Protein AF-Z4WWT3-F1 (afdb_monomer_lite)

Organism: NCBI:txid887901

Foldseek 3Di:
DFPVVCCVVQNAAPDWDADPQRKIKGWHWDADPVRKIKIWIFIDHPRDTPDIDIDTPVRVVVVVVDPPDPDDDDDDDDPDDDDPDPCPVVVVVVVLVVLLVVLLPDPDLVVSLVSLLVVLVPAADALVSLLSSLVSDDALVSNLSNCLRHLVRHPPLVCQLVSLVSHDDPVSSVSSCVSSVNDD

Structure (mmCIF, N/CA/C/O backbone):
data_AF-Z4WWT3-F1
#
_entry.id   AF-Z4WWT3-F1
#
loop_
_atom_site.group_PDB
_atom_site.id
_atom_site.type_symbol
_atom_site.label_atom_id
_atom_site.label_alt_id
_atom_site.label_comp_id
_atom_site.label_asym_id
_atom_site.label_entity_id
_atom_site.label_seq_id
_atom_site.pdbx_PDB_ins_code
_atom_site.Cartn_x
_atom_site.Cartn_y
_atom_site.Cartn_z
_atom_site.occupancy
_atom_site.B_iso_or_equiv
_atom_site.auth_seq_id
_atom_site.auth_comp_id
_atom_site.auth_asym_id
_atom_site.auth_atom_id
_atom_site.pdbx_PDB_model_num
ATOM 1 N N . MET A 1 1 ? 14.180 -22.066 -20.417 1.00 70.38 1 MET A N 1
ATOM 2 C CA . MET A 1 1 ? 13.145 -21.445 -19.564 1.00 70.38 1 MET A CA 1
ATOM 3 C C . MET A 1 1 ? 12.692 -20.157 -20.237 1.00 70.38 1 MET A C 1
ATOM 5 O O . MET A 1 1 ? 13.553 -19.427 -20.716 1.00 70.38 1 MET A O 1
ATOM 9 N N . SER A 1 2 ? 11.385 -19.930 -20.338 1.00 79.25 2 SER A N 1
ATOM 10 C CA . SER A 1 2 ? 10.764 -18.771 -21.007 1.00 79.25 2 SER A CA 1
ATOM 11 C C . SER A 1 2 ? 10.514 -17.604 -20.054 1.00 79.25 2 SER A C 1
ATOM 13 O O . SER A 1 2 ? 10.422 -17.812 -18.840 1.00 79.25 2 SER A O 1
ATOM 15 N N . LYS A 1 3 ? 10.305 -16.385 -20.574 1.00 74.00 3 LYS A N 1
ATOM 16 C CA . LYS A 1 3 ? 9.950 -15.216 -19.739 1.00 74.00 3 LYS A CA 1
ATOM 17 C C . LYS A 1 3 ? 8.715 -15.474 -18.878 1.00 74.00 3 LYS A C 1
ATOM 19 O O . LYS A 1 3 ? 8.673 -15.086 -17.710 1.00 74.00 3 LYS A O 1
ATOM 24 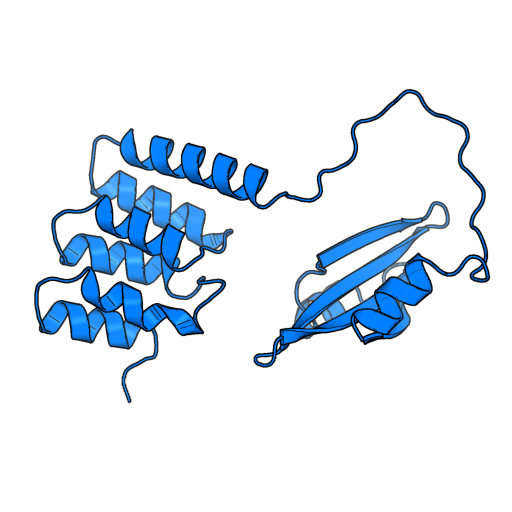N N . ARG A 1 4 ? 7.723 -16.195 -19.416 1.00 75.69 4 ARG A N 1
ATOM 25 C CA . ARG A 1 4 ? 6.500 -16.576 -18.685 1.00 75.69 4 ARG A CA 1
ATOM 26 C C . ARG A 1 4 ? 6.783 -17.523 -17.518 1.00 75.69 4 ARG A C 1
ATOM 28 O O . ARG A 1 4 ? 6.149 -17.416 -16.472 1.00 75.69 4 ARG A O 1
ATOM 35 N N . GLU A 1 5 ? 7.714 -18.454 -17.689 1.00 68.81 5 GLU A N 1
ATOM 36 C CA . GLU A 1 5 ? 8.130 -19.371 -16.622 1.00 68.81 5 GLU A CA 1
ATOM 37 C C . GLU A 1 5 ? 8.947 -18.653 -15.553 1.00 68.81 5 GLU A C 1
ATOM 39 O O . GLU A 1 5 ? 8.659 -18.826 -14.370 1.00 68.81 5 GLU A O 1
ATOM 44 N N . VAL A 1 6 ? 9.881 -17.784 -15.950 1.00 69.19 6 VAL A N 1
ATOM 45 C CA . VAL A 1 6 ? 10.641 -16.961 -14.998 1.00 69.19 6 VAL A CA 1
ATOM 46 C C . VAL A 1 6 ? 9.699 -16.048 -14.213 1.00 69.19 6 VAL A C 1
ATOM 48 O O . VAL A 1 6 ? 9.813 -15.972 -12.996 1.00 69.19 6 VAL A O 1
ATOM 51 N N . THR A 1 7 ? 8.693 -15.454 -14.863 1.00 74.69 7 THR A N 1
ATOM 52 C CA . THR A 1 7 ? 7.675 -14.632 -14.183 1.00 74.69 7 THR A CA 1
ATOM 53 C C . THR A 1 7 ? 6.874 -15.436 -13.154 1.00 74.69 7 THR A C 1
ATOM 55 O O . THR A 1 7 ? 6.519 -14.922 -12.098 1.00 74.69 7 THR A O 1
ATOM 58 N N . ARG A 1 8 ? 6.599 -16.718 -13.425 1.00 65.25 8 ARG A N 1
ATOM 59 C CA . ARG A 1 8 ? 5.889 -17.599 -12.484 1.00 65.25 8 ARG A CA 1
ATOM 60 C C . ARG A 1 8 ? 6.726 -17.928 -11.246 1.00 65.25 8 ARG A C 1
ATOM 62 O O . ARG A 1 8 ? 6.162 -18.092 -10.172 1.00 65.25 8 ARG A O 1
ATOM 69 N N . ILE A 1 9 ? 8.045 -18.043 -11.408 1.00 75.19 9 ILE A N 1
ATOM 70 C CA . ILE A 1 9 ? 8.982 -18.437 -10.344 1.00 75.19 9 ILE A CA 1
ATOM 71 C C . ILE A 1 9 ? 9.439 -17.218 -9.532 1.00 75.19 9 ILE A C 1
ATOM 73 O O . ILE A 1 9 ? 9.415 -17.231 -8.303 1.00 75.19 9 ILE A O 1
ATOM 77 N N . LEU A 1 10 ? 9.865 -16.156 -10.216 1.00 74.25 10 LEU A N 1
ATOM 78 C CA . LEU A 1 10 ? 10.492 -14.983 -9.606 1.00 74.25 10 LEU A CA 1
ATOM 79 C C . LEU A 1 10 ? 9.539 -13.793 -9.451 1.00 74.25 10 LEU A C 1
ATOM 81 O O . LEU A 1 10 ? 9.872 -12.854 -8.725 1.00 74.25 10 LEU A O 1
ATOM 85 N N . GLY A 1 11 ? 8.351 -13.851 -10.053 1.00 73.81 11 GLY A N 1
ATOM 86 C CA . GLY A 1 11 ? 7.413 -12.735 -10.103 1.00 73.81 11 GLY A CA 1
ATOM 87 C C . GLY A 1 11 ? 7.768 -11.748 -11.212 1.00 73.81 11 GLY A C 1
ATOM 88 O O . GLY A 1 11 ? 8.473 -12.074 -12.163 1.00 73.81 11 GLY A O 1
ATOM 89 N N . ASN A 1 12 ? 7.276 -10.518 -11.101 1.00 81.00 12 ASN A N 1
ATOM 90 C CA . ASN A 1 12 ? 7.682 -9.462 -12.022 1.00 81.00 12 ASN A CA 1
ATOM 91 C C . ASN A 1 12 ? 9.086 -8.957 -11.653 1.00 81.00 12 ASN A C 1
ATOM 93 O O . ASN A 1 12 ? 9.361 -8.774 -10.466 1.00 81.00 12 ASN A O 1
ATOM 97 N N . PRO A 1 13 ? 9.962 -8.707 -12.639 1.00 78.69 13 PRO A N 1
ATOM 98 C CA . PRO A 1 13 ? 11.260 -8.110 -12.375 1.00 78.69 13 PRO A CA 1
ATOM 99 C C . PRO A 1 13 ? 11.105 -6.669 -11.897 1.00 78.69 13 PRO A C 1
ATOM 101 O O . PRO A 1 13 ? 10.177 -5.960 -12.291 1.00 78.69 13 PRO A O 1
ATOM 104 N N . SER A 1 14 ? 12.050 -6.249 -11.066 1.00 73.62 14 SER A N 1
ATOM 105 C CA . SER A 1 14 ? 12.220 -4.877 -10.602 1.00 73.62 14 SER A CA 1
ATOM 106 C C . SER A 1 14 ? 12.652 -3.951 -11.740 1.00 73.62 14 SER A C 1
ATOM 108 O O . SER A 1 14 ? 12.174 -2.823 -11.808 1.00 73.62 14 SER A O 1
ATOM 110 N N . TYR A 1 15 ? 13.502 -4.436 -12.654 1.00 69.25 15 TYR A N 1
ATOM 111 C CA . TYR A 1 15 ? 13.925 -3.691 -13.843 1.00 69.25 15 TYR A CA 1
ATOM 112 C C . TYR A 1 15 ? 13.965 -4.584 -15.076 1.00 69.25 15 TYR A C 1
ATOM 114 O O . TYR A 1 15 ? 14.241 -5.778 -14.986 1.00 69.25 15 TYR A O 1
ATOM 122 N N . ARG A 1 16 ? 13.707 -3.991 -16.242 1.00 74.50 16 ARG A N 1
ATOM 123 C CA . ARG A 1 16 ? 13.871 -4.641 -17.544 1.00 74.50 16 ARG A CA 1
ATOM 124 C C . ARG A 1 16 ? 14.677 -3.732 -18.455 1.00 74.50 16 ARG A C 1
ATOM 126 O O . ARG A 1 16 ? 14.438 -2.527 -18.483 1.00 74.50 16 ARG A O 1
ATOM 133 N N . ARG A 1 17 ? 15.594 -4.307 -19.220 1.00 65.31 17 ARG A N 1
ATOM 134 C CA . ARG A 1 17 ? 16.374 -3.610 -20.241 1.00 65.31 17 ARG A CA 1
ATOM 135 C C . ARG A 1 17 ? 16.342 -4.433 -21.515 1.00 65.31 17 ARG A C 1
ATOM 137 O O . ARG A 1 17 ? 16.674 -5.605 -21.465 1.00 65.31 17 ARG A O 1
ATOM 144 N N . LEU A 1 18 ? 15.972 -3.811 -22.627 1.00 71.00 18 LEU A N 1
ATOM 145 C CA . LEU A 1 18 ? 16.077 -4.396 -23.959 1.00 71.00 18 LEU A CA 1
ATOM 146 C C . LEU A 1 18 ? 17.317 -3.809 -24.637 1.00 71.00 18 LEU A C 1
ATOM 148 O O . LEU A 1 18 ? 17.451 -2.587 -24.728 1.00 71.00 18 LEU A O 1
ATOM 152 N N . ALA A 1 19 ? 18.228 -4.669 -25.068 1.00 64.12 19 ALA A N 1
ATOM 153 C CA . ALA A 1 19 ? 19.393 -4.289 -25.846 1.00 64.12 19 ALA A CA 1
ATOM 154 C C . ALA A 1 19 ? 19.070 -4.290 -27.348 1.00 64.12 19 ALA A C 1
ATOM 156 O O . ALA A 1 19 ? 18.117 -4.919 -27.809 1.00 64.12 19 ALA A O 1
ATOM 157 N N . ALA A 1 20 ? 19.879 -3.563 -28.122 1.00 55.81 20 ALA A N 1
ATOM 158 C CA . ALA A 1 20 ? 19.685 -3.402 -29.563 1.00 55.81 20 ALA A CA 1
ATOM 159 C C . ALA A 1 20 ? 19.857 -4.714 -30.353 1.00 55.81 20 ALA A C 1
ATOM 161 O O . ALA A 1 20 ? 19.348 -4.827 -31.464 1.00 55.81 20 ALA A O 1
ATOM 162 N N . ASP A 1 21 ? 20.548 -5.700 -29.779 1.00 65.38 21 ASP A N 1
ATOM 163 C CA . ASP A 1 21 ? 20.718 -7.039 -30.346 1.00 65.38 21 ASP A CA 1
ATOM 164 C C . ASP A 1 21 ? 19.504 -7.957 -30.112 1.00 65.38 21 ASP A C 1
ATOM 166 O O . ASP A 1 21 ? 19.490 -9.084 -30.599 1.00 65.38 21 ASP A O 1
ATOM 170 N N . GLY A 1 22 ? 18.477 -7.485 -29.396 1.00 64.31 22 GLY A N 1
ATOM 171 C CA . GLY A 1 22 ? 17.280 -8.255 -29.056 1.00 64.31 22 GLY A CA 1
ATOM 172 C C . GLY A 1 22 ? 17.388 -9.052 -27.753 1.00 64.31 22 GLY A C 1
ATOM 173 O O . GLY A 1 22 ? 16.437 -9.754 -27.396 1.00 64.31 22 GLY A O 1
ATOM 174 N N . SER A 1 23 ? 18.504 -8.946 -27.023 1.00 70.12 23 SER A N 1
ATOM 175 C CA . SER A 1 23 ? 18.613 -9.507 -25.676 1.00 70.12 23 SER A CA 1
ATOM 176 C C . SER A 1 23 ? 17.874 -8.650 -24.642 1.00 70.12 23 SER A C 1
ATOM 178 O O . SER A 1 23 ? 17.766 -7.430 -24.770 1.00 70.12 23 SER A O 1
ATOM 180 N N . GLU A 1 24 ? 17.331 -9.285 -23.604 1.00 75.19 24 GLU A N 1
ATOM 181 C CA . GLU A 1 24 ? 16.641 -8.604 -22.510 1.00 75.19 24 GLU A CA 1
ATOM 182 C C . GLU A 1 24 ? 17.211 -8.984 -21.151 1.00 75.19 24 GLU A C 1
ATOM 184 O O . GLU A 1 24 ? 17.142 -10.143 -20.767 1.00 75.19 24 GLU A O 1
ATOM 189 N N . ASP A 1 25 ? 17.653 -8.011 -20.366 1.00 80.31 25 ASP A N 1
ATOM 190 C CA . ASP A 1 25 ? 18.035 -8.221 -18.972 1.00 80.31 25 ASP A CA 1
ATOM 191 C C . ASP A 1 25 ? 16.870 -7.889 -18.044 1.00 80.31 25 ASP A C 1
ATOM 193 O O . ASP A 1 25 ? 16.286 -6.805 -18.111 1.00 80.31 25 ASP A O 1
ATOM 197 N N . TRP A 1 26 ? 16.524 -8.820 -17.163 1.00 82.44 26 TRP A N 1
ATOM 198 C CA . TRP A 1 26 ? 15.503 -8.666 -16.134 1.00 82.44 26 TRP A CA 1
ATOM 199 C C . TRP A 1 26 ? 16.157 -8.756 -14.755 1.00 82.44 26 TRP A C 1
ATOM 201 O O . TRP A 1 26 ? 16.685 -9.800 -14.381 1.00 82.44 26 TRP A O 1
ATOM 211 N N . GLU A 1 27 ? 16.107 -7.675 -13.986 1.00 82.25 27 GLU A N 1
ATOM 212 C CA . GLU A 1 27 ? 16.672 -7.592 -12.636 1.00 82.25 27 GLU A CA 1
ATOM 213 C C . GLU A 1 27 ? 15.579 -7.787 -11.585 1.00 82.25 27 GLU A C 1
ATOM 215 O O . GLU A 1 27 ? 14.500 -7.206 -11.681 1.00 82.25 27 GLU A O 1
ATOM 220 N N . TYR A 1 28 ? 15.873 -8.554 -10.544 1.00 81.25 28 TYR A N 1
ATOM 221 C CA . TYR A 1 28 ? 15.012 -8.814 -9.402 1.00 81.25 28 TYR A CA 1
ATOM 222 C C . TYR A 1 28 ? 15.749 -8.429 -8.135 1.00 81.25 28 TYR A C 1
ATOM 224 O O . TYR A 1 28 ? 16.752 -9.050 -7.789 1.00 81.25 28 TYR A O 1
ATOM 232 N N . ARG A 1 29 ? 15.227 -7.445 -7.409 1.00 80.62 29 ARG A N 1
ATOM 233 C CA . ARG A 1 29 ? 15.773 -7.039 -6.118 1.00 80.62 29 ARG A CA 1
ATOM 234 C C . ARG A 1 29 ? 14.891 -7.580 -4.998 1.00 80.62 29 ARG A C 1
ATOM 236 O O . ARG A 1 29 ? 13.690 -7.314 -4.966 1.00 80.62 29 ARG A O 1
ATOM 243 N N . ARG A 1 30 ? 15.478 -8.346 -4.079 1.00 70.56 30 ARG A N 1
ATOM 244 C CA . ARG A 1 30 ? 14.782 -8.908 -2.915 1.00 70.56 30 ARG A CA 1
ATOM 245 C C . ARG A 1 30 ? 15.545 -8.588 -1.645 1.00 70.56 30 ARG A C 1
ATOM 247 O O . ARG A 1 30 ? 16.693 -8.994 -1.499 1.00 70.56 30 ARG A O 1
ATOM 254 N N . THR A 1 31 ? 14.885 -7.898 -0.727 1.00 69.31 31 THR A N 1
ATOM 255 C CA . THR A 1 31 ? 15.421 -7.583 0.597 1.00 69.31 31 THR A CA 1
ATOM 256 C C . THR A 1 31 ? 14.847 -8.560 1.612 1.00 69.31 31 THR A C 1
ATOM 258 O O . THR A 1 31 ? 13.631 -8.757 1.658 1.00 69.31 31 THR A O 1
ATOM 261 N N . ASN A 1 32 ? 15.712 -9.217 2.384 1.00 54.66 32 ASN A N 1
ATOM 262 C CA . ASN A 1 32 ? 15.290 -10.126 3.443 1.00 54.66 32 ASN A CA 1
ATOM 263 C C . ASN A 1 32 ? 14.895 -9.350 4.714 1.00 54.66 32 ASN A C 1
ATOM 265 O O . ASN A 1 32 ? 15.052 -8.134 4.813 1.00 54.66 32 ASN A O 1
ATOM 269 N N . ILE A 1 33 ? 14.377 -10.072 5.707 1.00 37.50 33 ILE A N 1
ATOM 270 C CA . ILE A 1 33 ? 13.902 -9.505 6.979 1.00 37.50 33 ILE A CA 1
ATOM 271 C C . ILE A 1 33 ? 15.003 -8.838 7.821 1.00 37.50 33 ILE A C 1
ATOM 273 O O . ILE A 1 33 ? 14.685 -8.083 8.734 1.00 37.50 33 ILE A O 1
ATOM 277 N N . VAL A 1 34 ? 16.275 -9.113 7.522 1.00 47.75 34 VAL A N 1
ATOM 278 C CA . VAL A 1 34 ? 17.450 -8.554 8.212 1.00 47.75 34 VAL A CA 1
ATOM 279 C C . VAL A 1 34 ? 17.983 -7.314 7.470 1.00 47.75 34 VAL A C 1
ATOM 281 O O . VAL A 1 34 ? 18.943 -6.690 7.904 1.00 47.75 34 VAL A O 1
ATOM 284 N N . GLY A 1 35 ? 17.339 -6.915 6.365 1.00 52.81 35 GLY A N 1
ATOM 285 C CA . GLY A 1 35 ? 17.715 -5.753 5.556 1.00 52.81 35 GLY A CA 1
ATOM 286 C C . GLY A 1 35 ? 18.747 -6.048 4.465 1.00 52.81 35 GLY A C 1
ATOM 287 O O . GLY A 1 35 ? 19.088 -5.154 3.690 1.00 52.81 35 GLY A O 1
ATOM 288 N N . GLU A 1 36 ? 19.212 -7.291 4.334 1.00 59.94 36 GLU A N 1
ATOM 289 C CA . GLU A 1 36 ? 20.148 -7.658 3.275 1.00 59.94 36 GLU A CA 1
ATOM 290 C C . GLU A 1 36 ? 19.407 -7.759 1.950 1.00 59.94 36 GLU A C 1
ATOM 292 O O . GLU A 1 36 ? 18.406 -8.470 1.809 1.00 59.94 36 GLU A O 1
ATOM 297 N N . THR A 1 37 ? 19.910 -7.038 0.956 1.00 69.81 37 THR A N 1
ATOM 298 C CA . THR A 1 37 ? 19.330 -7.057 -0.378 1.00 69.81 37 THR A CA 1
ATOM 299 C C . THR A 1 37 ? 20.136 -7.956 -1.302 1.00 69.81 37 THR A C 1
ATOM 301 O O . THR A 1 37 ? 21.352 -7.838 -1.396 1.00 69.81 37 THR A O 1
ATOM 304 N N . SER A 1 38 ? 19.433 -8.843 -1.997 1.00 71.50 38 SER A N 1
ATOM 305 C CA . SER A 1 38 ? 19.946 -9.687 -3.071 1.00 71.50 38 SER A CA 1
ATOM 306 C C . SER A 1 38 ? 19.418 -9.189 -4.414 1.00 71.50 38 SER A C 1
ATOM 308 O O . SER A 1 38 ? 18.276 -8.725 -4.511 1.00 71.50 38 SER A O 1
ATOM 310 N N . VAL A 1 39 ? 20.256 -9.262 -5.444 1.00 80.38 39 VAL A N 1
ATOM 311 C CA . VAL A 1 39 ? 19.927 -8.862 -6.813 1.00 80.38 39 VAL A CA 1
ATOM 312 C C . VAL A 1 39 ? 20.155 -10.049 -7.734 1.00 80.38 39 VAL A C 1
ATOM 314 O O . VAL A 1 39 ? 21.268 -10.553 -7.825 1.00 80.38 39 VAL A O 1
ATOM 317 N N . VAL A 1 40 ? 19.110 -10.492 -8.425 1.00 79.75 40 VAL A N 1
ATOM 318 C CA . VAL A 1 40 ? 19.194 -11.541 -9.447 1.00 79.75 40 VAL A CA 1
ATOM 319 C C . VAL A 1 40 ? 18.978 -10.906 -10.810 1.00 79.75 40 VAL A C 1
ATOM 321 O O . VAL A 1 40 ? 17.974 -10.231 -11.008 1.00 79.75 40 VAL A O 1
ATOM 324 N N . VAL A 1 41 ? 19.883 -11.126 -11.758 1.00 81.06 41 VAL A N 1
ATOM 325 C CA . VAL A 1 41 ? 19.751 -10.651 -13.141 1.00 81.06 41 VAL A CA 1
ATOM 326 C C . VAL A 1 41 ? 19.576 -11.852 -14.055 1.00 81.06 41 VAL A C 1
ATOM 328 O O . VAL A 1 41 ? 20.378 -12.779 -14.023 1.00 81.06 41 VAL A O 1
ATOM 331 N N . VAL A 1 42 ? 18.526 -11.840 -14.869 1.00 76.19 42 VAL A N 1
ATOM 332 C CA . VAL A 1 42 ? 18.214 -12.882 -15.848 1.00 76.19 42 VAL A CA 1
ATOM 333 C C . VAL A 1 42 ? 18.263 -12.266 -17.240 1.00 76.19 42 VAL A C 1
ATOM 335 O O . VAL A 1 42 ? 17.441 -11.410 -17.551 1.00 76.19 42 VAL A O 1
ATOM 338 N N . THR A 1 43 ? 19.194 -12.704 -18.081 1.00 77.19 43 THR A N 1
ATOM 339 C CA . THR A 1 43 ? 19.272 -12.298 -19.490 1.00 77.19 43 THR A CA 1
ATOM 340 C C . THR A 1 43 ? 18.481 -13.271 -20.352 1.00 77.19 43 THR A C 1
ATOM 342 O O . THR A 1 43 ? 18.637 -14.491 -20.236 1.00 77.19 43 THR A O 1
ATOM 345 N N . PHE A 1 44 ? 17.679 -12.737 -21.262 1.00 77.94 44 PHE A N 1
ATOM 346 C CA . PHE A 1 44 ? 16.933 -13.459 -22.275 1.00 77.94 44 PHE A CA 1
ATOM 347 C C . PHE A 1 44 ? 17.452 -13.130 -23.669 1.00 77.94 44 PHE A C 1
ATOM 349 O O . PHE A 1 44 ? 17.861 -12.008 -23.929 1.00 77.94 44 PHE A O 1
ATOM 356 N N . TYR A 1 45 ? 17.346 -14.083 -24.583 1.00 71.06 45 TYR A N 1
ATOM 357 C CA . TYR A 1 45 ? 17.483 -13.879 -26.022 1.00 71.06 45 TYR A CA 1
ATOM 358 C C . TYR A 1 45 ? 16.442 -14.766 -26.706 1.00 71.06 45 TYR A C 1
ATOM 360 O O . TYR A 1 45 ? 16.268 -15.914 -26.294 1.00 71.06 45 TYR A O 1
ATOM 368 N N . GLU A 1 46 ? 15.681 -14.225 -27.662 1.00 73.25 46 GLU A N 1
ATOM 369 C CA . GLU A 1 46 ? 14.593 -14.955 -28.345 1.00 73.25 46 GLU A CA 1
ATOM 370 C C . GLU A 1 46 ? 13.632 -15.691 -27.378 1.00 73.25 46 GLU A C 1
ATOM 372 O O . GLU A 1 46 ? 13.308 -16.866 -27.539 1.00 73.25 46 GLU A O 1
ATOM 377 N N . ASP A 1 47 ? 13.199 -14.999 -26.316 1.00 74.06 47 ASP A N 1
ATOM 378 C CA . ASP A 1 47 ? 12.315 -15.521 -25.252 1.00 74.06 47 ASP A CA 1
ATOM 379 C C . ASP A 1 47 ? 12.876 -16.705 -24.434 1.00 74.06 47 ASP A C 1
ATOM 381 O O . ASP A 1 47 ? 12.144 -17.402 -23.729 1.00 74.06 47 ASP A O 1
ATOM 385 N N . ARG A 1 48 ? 14.193 -16.927 -24.453 1.00 67.62 48 ARG A N 1
ATOM 386 C CA . ARG A 1 48 ? 14.857 -17.960 -23.645 1.00 67.62 48 ARG A CA 1
ATOM 387 C C . ARG A 1 48 ? 15.877 -17.350 -22.707 1.00 67.62 48 ARG A C 1
ATOM 389 O O . ARG A 1 48 ? 16.629 -16.475 -23.109 1.00 67.62 48 ARG A O 1
ATOM 396 N N . VAL A 1 49 ? 15.929 -17.837 -21.469 1.00 76.62 49 VAL A N 1
ATOM 397 C CA . VAL A 1 49 ? 17.007 -17.492 -20.531 1.00 76.62 49 VAL A CA 1
ATOM 398 C C . VAL A 1 49 ? 18.342 -17.968 -21.099 1.00 76.62 49 VAL A C 1
ATOM 400 O O . VAL A 1 49 ? 18.506 -19.163 -21.349 1.00 76.62 49 VAL A O 1
ATOM 403 N N . VAL A 1 50 ? 19.276 -17.037 -21.263 1.00 70.12 50 VAL A N 1
ATOM 404 C CA . VAL A 1 50 ? 20.652 -17.293 -21.715 1.00 70.12 50 VAL A CA 1
ATOM 405 C C . VAL A 1 50 ? 21.687 -17.036 -20.621 1.00 70.12 50 VAL A C 1
ATOM 407 O O . VAL A 1 50 ? 22.786 -17.577 -20.697 1.00 70.12 50 VAL A O 1
ATOM 410 N N . ARG A 1 51 ? 21.343 -16.267 -19.578 1.00 66.81 51 ARG A N 1
ATOM 411 C CA . ARG A 1 51 ? 22.220 -16.017 -18.424 1.00 66.81 51 ARG A CA 1
ATOM 412 C C . ARG A 1 51 ? 21.412 -15.744 -17.161 1.00 66.81 51 ARG A C 1
ATOM 414 O O . ARG A 1 51 ? 20.373 -15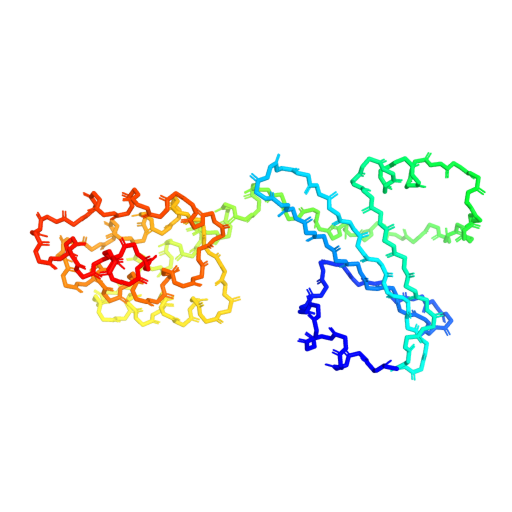.094 -17.232 1.00 66.81 51 ARG A O 1
ATOM 421 N N . THR A 1 52 ? 21.926 -16.198 -16.021 1.00 73.75 52 THR A N 1
ATOM 422 C CA . THR A 1 52 ? 21.393 -15.874 -14.696 1.00 73.75 52 THR A CA 1
ATOM 423 C C . THR A 1 52 ? 22.548 -15.583 -13.753 1.00 73.75 52 THR A C 1
ATOM 425 O O . THR A 1 52 ? 23.388 -16.453 -13.537 1.00 73.75 52 THR A O 1
ATOM 428 N N . ASP A 1 53 ? 22.553 -14.398 -13.159 1.00 71.81 53 ASP A N 1
ATOM 429 C CA . ASP A 1 53 ? 23.523 -13.993 -12.149 1.00 71.81 53 ASP A CA 1
ATOM 430 C C . ASP A 1 53 ? 22.812 -13.624 -10.842 1.00 71.81 53 ASP A C 1
ATOM 432 O O . ASP A 1 53 ? 21.691 -13.116 -10.862 1.00 71.81 53 ASP A O 1
ATOM 436 N N . SER A 1 54 ? 23.467 -13.849 -9.702 1.00 71.88 54 SER A N 1
ATOM 437 C CA . SER A 1 54 ? 22.964 -13.470 -8.378 1.00 71.88 54 SER A CA 1
ATOM 438 C C . SER A 1 54 ? 24.050 -12.746 -7.593 1.00 71.88 54 SER A C 1
ATOM 440 O O . SER A 1 54 ? 25.189 -13.204 -7.535 1.00 71.88 54 SER A O 1
ATOM 442 N N . TYR A 1 55 ? 23.676 -11.638 -6.964 1.00 73.56 55 TYR A N 1
ATOM 443 C CA . TYR A 1 55 ? 24.572 -10.713 -6.281 1.00 73.56 55 TYR A CA 1
ATOM 444 C C . TYR A 1 55 ? 24.025 -10.335 -4.906 1.00 73.56 55 TYR A C 1
ATOM 446 O O . TYR A 1 55 ? 22.808 -10.273 -4.706 1.00 73.56 55 TYR A O 1
ATOM 454 N N . SER A 1 56 ? 24.921 -10.011 -3.975 1.00 71.50 56 SER A N 1
ATOM 455 C CA . SER A 1 56 ? 24.573 -9.171 -2.828 1.00 71.50 56 SER A CA 1
ATOM 456 C C . SER A 1 56 ? 24.378 -7.712 -3.287 1.00 71.50 56 SER A C 1
ATOM 458 O O . SER A 1 56 ? 24.833 -7.332 -4.370 1.00 71.50 56 SER A O 1
ATOM 460 N N . SER A 1 57 ? 23.705 -6.873 -2.492 1.00 65.56 57 SER A N 1
ATOM 461 C CA . SER A 1 57 ? 23.523 -5.444 -2.817 1.00 65.56 57 SER A CA 1
ATOM 462 C C . SER A 1 57 ? 24.857 -4.734 -2.994 1.00 65.56 57 SER A C 1
ATOM 464 O O . SER A 1 57 ? 25.006 -3.933 -3.910 1.00 65.56 57 SER A O 1
ATOM 466 N N . GLU A 1 58 ? 25.822 -5.049 -2.131 1.00 65.38 58 GLU A N 1
ATOM 467 C CA . GLU A 1 58 ? 27.131 -4.410 -2.133 1.00 65.38 58 GLU A CA 1
ATOM 468 C C . GLU A 1 58 ? 27.943 -4.824 -3.367 1.00 65.38 58 GLU A C 1
ATOM 470 O O . GLU A 1 58 ? 28.515 -3.970 -4.042 1.00 65.38 58 GLU A O 1
ATOM 475 N N . ASP A 1 59 ? 27.913 -6.107 -3.744 1.00 63.97 59 ASP A N 1
ATOM 476 C CA . ASP A 1 59 ? 28.563 -6.577 -4.975 1.00 63.97 59 ASP A CA 1
ATOM 477 C C . ASP A 1 59 ? 27.908 -5.991 -6.227 1.00 63.97 59 ASP A C 1
ATOM 479 O O . ASP A 1 59 ? 28.593 -5.661 -7.197 1.00 63.97 59 ASP A O 1
ATOM 483 N N . TRP A 1 60 ? 26.582 -5.832 -6.210 1.00 66.19 60 TRP A N 1
ATOM 484 C CA . TRP A 1 60 ? 25.844 -5.209 -7.304 1.00 66.19 60 TRP A CA 1
ATOM 485 C C . TRP A 1 60 ? 26.216 -3.734 -7.479 1.00 66.19 60 TRP A C 1
ATOM 487 O O . TRP A 1 60 ? 26.464 -3.277 -8.597 1.00 66.19 60 TRP A O 1
ATOM 497 N N . GLU A 1 61 ? 26.301 -2.990 -6.378 1.00 66.38 61 GLU A N 1
ATOM 498 C CA . GLU A 1 61 ? 26.683 -1.576 -6.376 1.00 66.38 61 GLU A CA 1
ATOM 499 C C . GLU A 1 61 ? 28.143 -1.378 -6.789 1.00 66.38 61 GLU A C 1
ATOM 501 O O . GLU A 1 61 ? 28.433 -0.502 -7.612 1.00 66.38 61 GLU A O 1
ATOM 506 N N . ARG A 1 62 ? 29.050 -2.237 -6.306 1.00 64.62 62 ARG A N 1
ATOM 507 C CA . ARG A 1 62 ? 30.459 -2.247 -6.725 1.00 64.62 62 ARG A CA 1
ATOM 508 C C . ARG A 1 62 ? 30.596 -2.545 -8.212 1.00 64.62 62 ARG A C 1
ATOM 510 O O . ARG A 1 62 ? 31.270 -1.792 -8.899 1.00 64.62 62 ARG A O 1
ATOM 517 N N . ARG A 1 63 ? 29.903 -3.559 -8.743 1.00 60.44 63 ARG A N 1
ATOM 518 C CA . ARG A 1 63 ? 29.938 -3.894 -10.182 1.00 60.44 63 ARG A CA 1
ATOM 519 C C . ARG A 1 63 ? 29.378 -2.794 -11.070 1.00 60.44 63 ARG A C 1
ATOM 521 O O . ARG A 1 63 ? 29.920 -2.543 -12.138 1.00 60.44 63 ARG A O 1
ATOM 528 N N . ARG A 1 64 ? 28.313 -2.117 -10.636 1.00 57.47 64 ARG A N 1
ATOM 529 C CA . ARG A 1 64 ? 27.765 -0.961 -11.364 1.00 57.47 64 ARG A CA 1
ATOM 530 C C . ARG A 1 64 ? 28.723 0.236 -11.361 1.00 57.47 64 ARG A C 1
ATOM 532 O O . ARG A 1 64 ? 28.603 1.103 -12.223 1.00 57.47 64 ARG A O 1
ATOM 539 N N . SER A 1 65 ? 29.641 0.268 -10.399 1.00 53.47 65 SER A N 1
ATOM 540 C CA . SER A 1 65 ? 30.654 1.310 -10.226 1.00 53.47 65 SER A CA 1
ATOM 541 C C . SER A 1 65 ? 32.035 0.909 -10.768 1.00 53.47 65 SER A C 1
ATOM 543 O O . SER A 1 65 ? 32.924 1.755 -10.809 1.00 53.47 65 SER A O 1
ATOM 545 N N . ASP A 1 66 ? 32.226 -0.349 -11.186 1.00 47.00 66 ASP A N 1
ATOM 546 C CA . ASP A 1 66 ? 33.500 -0.892 -11.665 1.00 47.00 66 ASP A CA 1
ATOM 547 C C . ASP A 1 66 ? 33.707 -0.564 -13.160 1.00 47.00 66 ASP A C 1
ATOM 549 O O . ASP A 1 66 ? 32.925 -1.015 -14.005 1.00 47.00 66 ASP A O 1
ATOM 553 N N . PRO A 1 67 ? 34.759 0.194 -13.525 1.00 49.22 67 PRO A N 1
ATOM 554 C CA . PRO A 1 67 ? 35.064 0.536 -14.914 1.00 49.22 67 PRO A CA 1
ATOM 555 C C . PRO A 1 67 ? 35.520 -0.647 -15.787 1.00 49.22 67 PRO A C 1
ATOM 557 O O . PRO A 1 67 ? 35.596 -0.480 -17.004 1.00 49.22 67 PRO A O 1
ATOM 560 N N . SER A 1 68 ? 35.874 -1.798 -15.197 1.00 39.69 68 SER A N 1
ATOM 561 C CA . SER A 1 68 ? 36.498 -2.943 -15.886 1.00 39.69 68 SER A CA 1
ATOM 562 C C . SER A 1 68 ? 35.514 -3.932 -16.524 1.00 39.69 68 SER A C 1
ATOM 564 O O . SER A 1 68 ? 35.930 -4.833 -17.255 1.00 39.69 68 SER A O 1
ATOM 566 N N . TYR A 1 69 ? 34.207 -3.755 -16.314 1.00 37.66 69 TYR A N 1
ATOM 567 C CA . TYR A 1 69 ? 33.190 -4.474 -17.083 1.00 37.66 69 TYR A CA 1
ATOM 568 C C . TYR A 1 69 ? 33.125 -3.914 -18.514 1.00 37.66 69 TYR A C 1
ATOM 570 O O . TYR A 1 69 ? 33.197 -2.694 -18.669 1.00 37.66 69 TYR A O 1
ATOM 578 N N . PRO A 1 70 ? 32.982 -4.753 -19.565 1.00 35.59 70 PRO A N 1
ATOM 579 C CA . PRO A 1 70 ? 32.979 -4.287 -20.948 1.00 35.59 70 PRO A CA 1
ATOM 580 C C . PRO A 1 70 ? 31.987 -3.136 -21.137 1.00 35.59 70 PRO A C 1
ATOM 582 O O . PRO A 1 70 ? 30.770 -3.303 -21.031 1.00 35.59 70 PRO A O 1
ATOM 585 N N . GLN A 1 71 ? 32.550 -1.951 -21.377 1.00 35.34 71 GLN A N 1
ATOM 586 C CA . GLN A 1 71 ? 31.823 -0.727 -21.671 1.00 35.34 71 GLN A CA 1
ATOM 587 C C . GLN A 1 71 ? 31.121 -0.923 -23.011 1.00 35.34 71 GLN A C 1
ATOM 589 O O . GLN A 1 71 ? 31.758 -0.971 -24.065 1.00 35.34 71 GLN A O 1
ATOM 594 N N . TYR A 1 72 ? 29.798 -1.064 -22.968 1.00 30.92 72 TYR A N 1
ATOM 595 C CA . TYR A 1 72 ? 28.981 -0.996 -24.170 1.00 30.92 72 TYR A CA 1
ATOM 596 C C . TYR A 1 72 ? 29.135 0.392 -24.812 1.00 30.92 72 TYR A C 1
ATOM 598 O O . TYR A 1 72 ? 29.273 1.381 -24.085 1.00 30.92 72 TYR A O 1
ATOM 606 N N . PRO A 1 73 ? 29.120 0.485 -26.155 1.00 31.70 73 PRO A N 1
ATOM 607 C CA . PRO A 1 73 ? 29.376 1.728 -26.863 1.00 31.70 73 PRO A CA 1
ATOM 608 C C . PRO A 1 73 ? 28.512 2.875 -26.331 1.00 31.70 73 PRO A C 1
ATOM 610 O O . PRO A 1 73 ? 27.287 2.777 -26.254 1.00 31.70 73 PRO A O 1
ATOM 613 N N . SER A 1 74 ? 29.184 3.974 -25.988 1.00 31.97 74 SER A N 1
ATOM 614 C CA . SER A 1 74 ? 28.580 5.278 -25.727 1.00 31.97 74 SER A CA 1
ATOM 615 C C . SER A 1 74 ? 27.650 5.648 -26.882 1.00 31.97 74 SER A C 1
ATOM 617 O O . SER A 1 74 ? 28.107 5.855 -28.006 1.00 31.97 74 SER A O 1
ATOM 619 N N . TYR A 1 75 ? 26.353 5.769 -26.597 1.00 28.08 75 TYR A N 1
ATOM 620 C CA . TYR A 1 75 ? 25.383 6.301 -27.549 1.00 28.08 75 TYR A CA 1
ATOM 621 C C . TYR A 1 75 ? 25.793 7.710 -28.027 1.00 28.08 75 TYR A C 1
ATOM 623 O O . TYR A 1 75 ? 26.373 8.482 -27.255 1.00 28.08 75 TYR A O 1
ATOM 631 N N . PRO A 1 76 ? 25.448 8.091 -29.271 1.00 30.28 76 PRO A N 1
ATOM 632 C CA . PRO A 1 76 ? 25.429 9.491 -29.679 1.00 30.28 76 PRO A CA 1
ATOM 633 C C . PRO A 1 76 ? 24.563 10.293 -28.698 1.00 30.28 76 PRO A C 1
ATOM 635 O O . PRO A 1 76 ? 23.513 9.812 -28.270 1.00 30.28 76 PRO A O 1
ATOM 638 N N . ARG A 1 77 ? 24.982 11.516 -28.341 1.00 32.09 77 ARG A N 1
ATOM 639 C CA . ARG A 1 77 ? 24.159 12.458 -27.562 1.00 32.09 77 ARG A CA 1
ATOM 640 C C . ARG A 1 77 ? 22.864 12.749 -28.325 1.00 32.09 77 ARG A C 1
ATOM 642 O O . ARG A 1 77 ? 22.828 13.625 -29.185 1.00 32.09 77 ARG A O 1
ATOM 649 N N . TYR A 1 78 ? 21.809 12.015 -27.997 1.00 26.42 78 TYR A N 1
ATOM 650 C CA . TYR A 1 78 ? 20.449 12.369 -28.368 1.00 26.42 78 TYR A CA 1
ATOM 651 C C . TYR A 1 78 ? 19.985 13.569 -27.528 1.00 26.42 78 TYR A C 1
ATOM 653 O O . TYR A 1 78 ? 20.436 13.730 -26.388 1.00 26.42 78 TYR A O 1
ATOM 661 N N . PRO A 1 79 ? 19.103 14.427 -28.072 1.00 30.75 79 PRO A N 1
ATOM 662 C CA . PRO A 1 79 ? 18.502 15.520 -27.323 1.00 30.75 79 PRO A CA 1
ATOM 663 C C . PRO A 1 79 ? 17.865 14.977 -26.046 1.00 30.75 79 PRO A C 1
ATOM 665 O O . PRO A 1 79 ? 17.200 13.948 -26.078 1.00 30.75 79 PRO A O 1
ATOM 668 N N . ASN A 1 80 ? 18.123 15.675 -24.946 1.00 33.34 80 ASN A N 1
ATOM 669 C CA . ASN A 1 80 ? 17.693 15.412 -23.578 1.00 33.34 80 ASN A CA 1
ATOM 670 C C . ASN A 1 80 ? 16.271 14.801 -23.496 1.00 33.34 80 ASN A C 1
ATOM 672 O O . ASN A 1 80 ? 15.283 15.533 -23.496 1.00 33.34 80 ASN A O 1
ATOM 676 N N . TYR A 1 81 ? 16.169 13.469 -23.447 1.00 28.19 81 TYR A N 1
ATOM 677 C CA . TYR A 1 81 ? 14.934 12.770 -23.089 1.00 28.19 81 TYR A CA 1
ATOM 678 C C . TYR A 1 81 ? 14.939 12.552 -21.572 1.00 28.19 81 TYR A C 1
ATOM 680 O O . TYR A 1 81 ? 15.961 12.120 -21.034 1.00 28.19 81 TYR A O 1
ATOM 688 N N . PRO A 1 82 ? 13.838 12.875 -20.873 1.00 30.72 82 PRO A N 1
ATOM 689 C CA . PRO A 1 82 ? 13.787 12.866 -19.420 1.00 30.72 82 PRO A CA 1
ATOM 690 C C . PRO A 1 82 ? 14.101 11.471 -18.882 1.00 30.72 82 PRO A C 1
ATOM 692 O O . PRO A 1 82 ? 13.519 10.474 -19.311 1.00 30.72 82 PRO A O 1
ATOM 695 N N . SER A 1 83 ? 15.036 11.428 -17.936 1.00 31.19 83 SER A N 1
ATOM 696 C CA . SER A 1 83 ? 15.315 10.289 -17.072 1.00 31.19 83 SER A CA 1
ATOM 697 C C . SER A 1 83 ? 14.003 9.634 -16.639 1.00 31.19 83 SER A C 1
ATOM 699 O O . SER A 1 83 ? 13.171 10.299 -16.026 1.00 31.19 83 SER A O 1
ATOM 701 N N . GLN A 1 84 ? 13.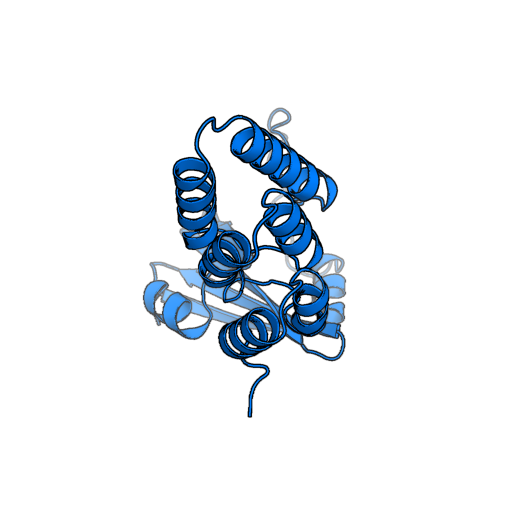800 8.346 -16.935 1.00 32.06 84 GLN A N 1
ATOM 702 C CA . GLN A 1 84 ? 12.751 7.600 -16.240 1.00 32.06 84 GLN A CA 1
ATOM 703 C C . GLN A 1 84 ? 13.068 7.677 -14.744 1.00 32.06 84 GLN A C 1
ATOM 705 O O . GLN A 1 84 ? 14.198 7.330 -14.370 1.00 32.06 84 GLN A O 1
ATOM 710 N N . PRO A 1 85 ? 12.146 8.187 -13.912 1.00 31.97 85 PRO A N 1
ATOM 711 C CA . PRO A 1 85 ? 12.469 8.516 -12.542 1.00 31.97 85 PRO A CA 1
ATOM 712 C C . PRO A 1 85 ? 12.949 7.262 -11.820 1.00 31.97 85 PRO A C 1
ATOM 714 O O . PRO A 1 85 ? 12.378 6.174 -11.955 1.00 31.97 85 PRO A O 1
ATOM 717 N N . ARG A 1 86 ? 13.958 7.419 -10.959 1.00 34.78 86 ARG A N 1
ATOM 718 C CA . ARG A 1 86 ? 13.849 6.729 -9.673 1.00 34.78 86 ARG A CA 1
ATOM 719 C C . ARG A 1 86 ? 12.450 7.100 -9.206 1.00 34.78 86 ARG A C 1
ATOM 721 O O . ARG A 1 86 ? 12.205 8.293 -9.120 1.00 34.78 86 ARG A O 1
ATOM 728 N N . TYR A 1 87 ? 11.535 6.147 -9.026 1.00 37.28 87 TYR A N 1
ATOM 729 C CA . TYR A 1 87 ? 10.272 6.455 -8.358 1.00 37.28 87 TYR A CA 1
ATOM 730 C C . TYR A 1 87 ? 10.657 6.862 -6.942 1.00 37.28 87 TYR A C 1
ATOM 732 O O . TYR A 1 87 ? 10.722 6.019 -6.040 1.00 37.28 87 TYR A O 1
ATOM 740 N N . ASP A 1 88 ? 11.041 8.128 -6.810 1.00 43.25 88 ASP A N 1
ATOM 741 C CA . ASP A 1 88 ? 11.466 8.752 -5.588 1.00 43.25 88 ASP A CA 1
ATOM 742 C C . ASP A 1 88 ? 10.326 8.506 -4.613 1.00 43.25 88 ASP A C 1
ATOM 744 O O . ASP A 1 88 ? 9.143 8.522 -4.967 1.00 43.25 88 ASP A O 1
ATOM 748 N N . GLU A 1 89 ? 10.664 8.223 -3.366 1.00 38.59 89 GLU A N 1
ATOM 749 C CA . GLU A 1 89 ? 9.665 8.112 -2.307 1.00 38.59 89 GLU A CA 1
ATOM 750 C C . GLU A 1 89 ? 8.760 9.362 -2.280 1.00 38.59 89 GLU A C 1
ATOM 752 O O . GLU A 1 89 ? 7.578 9.267 -1.964 1.00 38.59 89 GLU A O 1
ATOM 757 N N . HIS A 1 90 ? 9.292 10.498 -2.750 1.00 37.47 90 HIS A N 1
ATOM 758 C CA . HIS A 1 90 ? 8.559 11.713 -3.095 1.00 37.47 90 HIS A CA 1
ATOM 759 C C . HIS A 1 90 ? 7.489 11.509 -4.182 1.00 37.47 90 HIS A C 1
ATOM 761 O O . HIS A 1 90 ? 6.330 11.796 -3.908 1.00 37.47 90 HIS A O 1
ATOM 767 N N . GLU A 1 91 ? 7.810 10.958 -5.358 1.00 39.50 91 GLU A N 1
ATOM 768 C CA . GLU A 1 91 ? 6.827 10.709 -6.431 1.00 39.50 91 GLU A CA 1
ATOM 769 C C . GLU A 1 91 ? 5.768 9.660 -6.036 1.00 39.50 91 GLU A C 1
ATOM 771 O O . GLU A 1 91 ? 4.598 9.777 -6.404 1.00 39.50 91 GLU A O 1
ATOM 776 N N . GLN A 1 92 ? 6.137 8.634 -5.257 1.00 50.47 92 GLN A N 1
ATOM 777 C CA . GLN A 1 92 ? 5.173 7.654 -4.726 1.00 50.47 92 GLN A CA 1
ATOM 778 C C . GLN A 1 92 ? 4.255 8.269 -3.666 1.00 50.47 92 GLN A C 1
ATOM 780 O O . GLN A 1 92 ? 3.066 7.945 -3.623 1.00 50.47 92 GLN A O 1
ATOM 785 N N . ASN A 1 93 ? 4.789 9.155 -2.822 1.00 54.22 93 ASN A N 1
ATOM 786 C CA . ASN A 1 93 ? 3.984 9.913 -1.873 1.00 54.22 93 ASN A CA 1
ATOM 787 C C . ASN A 1 93 ? 3.043 10.867 -2.605 1.00 54.22 93 ASN A C 1
ATOM 789 O O . ASN A 1 93 ? 1.855 10.837 -2.317 1.00 54.22 93 ASN A O 1
ATOM 793 N N . GLU A 1 94 ? 3.516 11.623 -3.596 1.00 50.03 94 GLU A N 1
ATOM 794 C CA . GLU A 1 94 ? 2.672 12.496 -4.424 1.00 50.03 94 GLU A CA 1
ATOM 795 C C . GLU A 1 94 ? 1.574 11.706 -5.149 1.00 50.03 94 GLU A C 1
ATOM 797 O O . GLU A 1 94 ? 0.400 12.069 -5.081 1.00 50.03 94 GLU A O 1
ATOM 802 N N . SER A 1 95 ? 1.913 10.555 -5.738 1.00 66.06 95 SER A N 1
ATOM 803 C CA . SER A 1 95 ? 0.934 9.661 -6.366 1.00 66.06 95 SER A CA 1
ATOM 804 C C . SER A 1 95 ? -0.101 9.124 -5.368 1.00 66.06 95 SER A C 1
ATOM 806 O O . SER A 1 95 ? -1.289 9.022 -5.692 1.00 66.06 95 SER A O 1
ATOM 808 N N . PHE A 1 96 ? 0.314 8.816 -4.135 1.00 78.75 96 PHE A N 1
ATOM 809 C CA . PHE A 1 96 ? -0.606 8.419 -3.073 1.00 78.75 96 PHE A CA 1
ATOM 810 C C . PHE A 1 96 ? -1.476 9.584 -2.588 1.00 78.75 96 PHE A C 1
ATOM 812 O O . PHE A 1 96 ? -2.663 9.379 -2.342 1.00 78.75 96 PHE A O 1
ATOM 819 N N . GLU A 1 97 ? -0.934 10.797 -2.472 1.00 78.50 97 GLU A N 1
ATOM 820 C CA . GLU A 1 97 ? -1.709 11.987 -2.113 1.00 78.50 97 GLU A CA 1
ATOM 821 C C . GLU A 1 97 ? -2.793 12.278 -3.154 1.00 78.50 97 GLU A C 1
ATOM 823 O O . GLU A 1 97 ? -3.936 12.568 -2.799 1.00 78.50 97 GLU A O 1
ATOM 828 N N . ASP A 1 98 ? -2.464 12.177 -4.441 1.00 73.12 98 ASP A N 1
ATOM 829 C CA . ASP A 1 98 ? -3.419 12.345 -5.538 1.00 73.12 98 ASP A CA 1
ATOM 830 C C . ASP A 1 98 ? -4.541 11.306 -5.459 1.00 73.12 98 ASP A C 1
ATOM 832 O O . ASP A 1 98 ? -5.727 11.638 -5.568 1.00 73.12 98 ASP A O 1
ATOM 836 N N . PHE A 1 99 ? -4.168 10.050 -5.204 1.00 79.50 99 PHE A N 1
ATOM 837 C CA . PHE A 1 99 ? -5.110 8.960 -4.987 1.00 79.50 99 PHE A CA 1
ATOM 838 C C . PHE A 1 99 ? -6.003 9.206 -3.764 1.00 79.50 99 PHE A C 1
ATOM 840 O O . PHE A 1 99 ? -7.222 9.047 -3.857 1.00 79.50 99 PHE A O 1
ATOM 847 N N . LEU A 1 100 ? -5.437 9.642 -2.637 1.00 84.00 100 LEU A N 1
ATOM 848 C CA . LEU A 1 100 ? -6.190 9.927 -1.418 1.00 84.00 100 LEU A CA 1
ATOM 849 C C . LEU A 1 100 ? -7.182 11.075 -1.631 1.00 84.00 100 LEU A C 1
ATOM 851 O O . LEU A 1 100 ? -8.346 10.952 -1.252 1.00 84.00 100 LEU A O 1
ATOM 855 N N . ARG A 1 101 ? -6.782 12.142 -2.332 1.00 79.44 101 ARG A N 1
ATOM 856 C CA . ARG A 1 101 ? -7.702 13.227 -2.715 1.00 79.44 101 ARG A CA 1
ATOM 857 C C . ARG A 1 101 ? -8.812 12.733 -3.644 1.00 79.44 101 ARG A C 1
ATOM 859 O O . ARG A 1 101 ? -9.952 13.182 -3.534 1.00 79.44 101 ARG A O 1
ATOM 866 N N . ALA A 1 102 ? -8.518 11.805 -4.555 1.00 73.19 102 ALA A N 1
ATOM 867 C CA . ALA A 1 102 ? -9.533 11.194 -5.416 1.00 73.19 102 ALA A CA 1
ATOM 868 C C . ALA A 1 102 ? -10.533 10.325 -4.629 1.00 73.19 102 ALA A C 1
ATOM 870 O O . ALA A 1 102 ? -11.723 10.327 -4.956 1.00 73.19 102 ALA A O 1
ATOM 871 N N . VAL A 1 103 ? -10.078 9.636 -3.575 1.00 76.00 103 VAL A N 1
ATOM 872 C CA . VAL A 1 103 ? -10.941 8.933 -2.609 1.00 76.00 103 VAL A CA 1
ATOM 873 C C . VAL A 1 103 ? -11.811 9.931 -1.844 1.00 76.00 103 VAL A C 1
ATOM 875 O O . VAL A 1 103 ? -13.022 9.745 -1.740 1.00 76.00 103 VAL A O 1
ATOM 878 N N . GLU A 1 104 ? -11.224 11.012 -1.332 1.00 83.31 104 GLU A N 1
ATOM 879 C CA . GLU A 1 104 ? -11.932 12.040 -0.557 1.00 83.31 104 GLU A CA 1
ATOM 880 C C . GLU A 1 104 ? -13.060 12.705 -1.350 1.00 83.31 104 GLU A C 1
ATOM 882 O O . GLU A 1 104 ? -14.133 12.946 -0.792 1.00 83.31 104 GLU A O 1
ATOM 887 N N . ARG A 1 105 ? -12.844 12.920 -2.655 1.00 79.19 105 ARG A N 1
ATOM 888 C CA . ARG A 1 105 ? -13.812 13.512 -3.595 1.00 79.19 105 ARG A CA 1
ATOM 889 C C . ARG A 1 105 ? -15.028 12.640 -3.897 1.00 79.19 105 ARG A C 1
ATOM 891 O O . ARG A 1 105 ? -16.012 13.164 -4.416 1.00 79.19 105 ARG A O 1
ATOM 898 N N . GLN A 1 106 ? -14.983 11.337 -3.620 1.00 73.94 106 GLN A N 1
ATOM 899 C CA . GLN A 1 106 ? -16.158 10.491 -3.820 1.00 73.94 106 GLN A CA 1
ATOM 900 C C . GLN A 1 106 ? -17.258 10.897 -2.833 1.00 73.94 106 GLN A C 1
ATOM 902 O O . GLN A 1 106 ? -17.014 11.047 -1.635 1.00 73.94 106 GLN A O 1
ATOM 907 N N . THR A 1 107 ? -18.484 11.043 -3.324 1.00 74.19 107 THR A N 1
ATOM 908 C CA . THR A 1 107 ? -19.627 11.494 -2.518 1.00 74.19 107 THR A CA 1
ATOM 909 C C . THR A 1 107 ? -20.176 10.393 -1.618 1.00 74.19 107 THR A C 1
ATOM 911 O O . THR A 1 107 ? -20.533 10.655 -0.470 1.00 74.19 107 THR A O 1
ATOM 914 N N . PHE A 1 108 ? -20.223 9.153 -2.107 1.00 78.31 108 PHE A N 1
ATOM 915 C CA . PHE A 1 108 ? -20.792 8.029 -1.373 1.00 78.31 108 PHE A CA 1
ATOM 916 C C . PHE A 1 108 ? -19.714 7.123 -0.779 1.00 78.31 108 PHE A C 1
ATOM 918 O O . PHE A 1 108 ? -18.751 6.729 -1.436 1.00 78.31 108 PHE A O 1
ATOM 925 N N . THR A 1 109 ? -19.924 6.702 0.469 1.00 83.06 109 THR A N 1
ATOM 926 C CA . THR A 1 109 ? -19.021 5.798 1.198 1.00 83.06 109 THR A CA 1
ATOM 927 C C . THR A 1 109 ? -18.760 4.487 0.453 1.00 83.06 109 THR A C 1
ATOM 929 O O . THR A 1 109 ? -17.637 3.991 0.445 1.00 83.06 109 THR A O 1
ATOM 932 N N . LYS A 1 110 ? -19.780 3.928 -0.210 1.00 75.00 110 LYS A N 1
ATOM 933 C CA . LYS A 1 110 ? -19.638 2.697 -1.002 1.00 75.00 110 LYS A CA 1
ATOM 934 C C . LYS A 1 110 ? -18.706 2.892 -2.199 1.00 75.00 110 LYS A C 1
ATOM 936 O O . LYS A 1 110 ? -17.897 2.010 -2.473 1.00 75.00 110 LYS A O 1
ATOM 941 N N . ASP A 1 111 ? -18.771 4.050 -2.847 1.00 72.38 111 ASP A N 1
ATOM 942 C CA . ASP A 1 111 ? -17.940 4.367 -4.009 1.00 72.38 111 ASP A CA 1
ATOM 943 C C . ASP A 1 111 ? -16.484 4.585 -3.592 1.00 72.38 111 ASP A C 1
ATOM 945 O O . ASP A 1 111 ? -15.583 4.075 -4.256 1.00 72.38 111 ASP A O 1
ATOM 949 N N . LYS A 1 112 ? -16.242 5.207 -2.424 1.00 88.81 112 LYS A N 1
ATOM 950 C CA . LYS A 1 112 ? -14.902 5.259 -1.801 1.00 88.81 112 LYS A CA 1
ATOM 951 C C . LYS A 1 112 ? -14.305 3.864 -1.647 1.00 88.81 112 LYS A C 1
ATOM 953 O O . LYS A 1 112 ? -13.183 3.615 -2.080 1.00 88.81 112 LYS A O 1
ATOM 958 N N . ILE A 1 113 ? -15.061 2.949 -1.041 1.00 79.94 113 ILE A N 1
ATOM 959 C CA . ILE A 1 113 ? -14.603 1.581 -0.762 1.00 79.94 113 ILE A CA 1
ATOM 960 C C . ILE A 1 113 ? -14.339 0.817 -2.063 1.00 79.94 113 ILE A C 1
ATOM 962 O O . ILE A 1 113 ? -13.311 0.151 -2.179 1.00 79.94 113 ILE A O 1
ATOM 966 N N . LEU A 1 114 ? -15.230 0.927 -3.055 1.00 75.81 114 LEU A N 1
ATOM 967 C CA . LEU A 1 114 ? -15.045 0.296 -4.365 1.00 75.81 114 LEU A CA 1
ATOM 968 C C . LEU A 1 114 ? -13.800 0.827 -5.078 1.00 75.81 114 LEU A C 1
ATOM 970 O O . LEU A 1 114 ? -12.990 0.030 -5.551 1.00 75.81 114 LEU A O 1
ATOM 974 N N . PHE A 1 115 ? -13.609 2.146 -5.080 1.00 74.31 115 PHE A N 1
ATOM 975 C CA . PHE A 1 115 ? -12.451 2.792 -5.687 1.00 74.31 115 PHE A CA 1
ATOM 976 C C . PHE A 1 115 ? -11.138 2.333 -5.037 1.00 74.31 115 PHE A C 1
ATOM 978 O O . PHE A 1 115 ? -10.195 1.953 -5.736 1.00 74.31 115 PHE A O 1
ATOM 985 N N . ILE A 1 116 ? -11.094 2.266 -3.700 1.00 79.81 116 ILE A N 1
ATOM 986 C CA . ILE A 1 116 ? -9.935 1.736 -2.969 1.00 79.81 116 ILE A CA 1
ATOM 987 C C . ILE A 1 116 ? -9.698 0.261 -3.305 1.00 79.81 116 ILE A C 1
ATOM 989 O O . ILE A 1 116 ? -8.560 -0.140 -3.556 1.00 79.81 116 ILE A O 1
ATOM 993 N N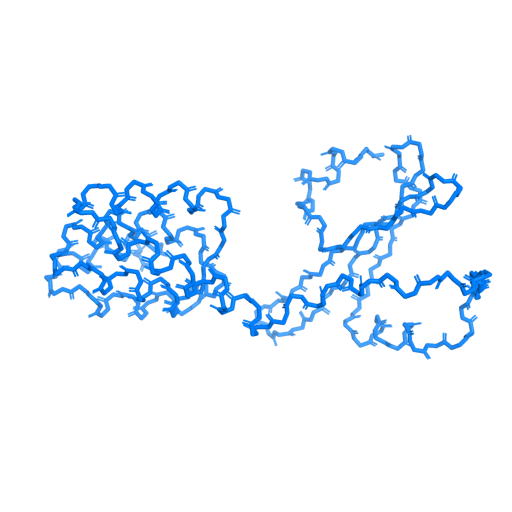 . ARG A 1 117 ? -10.758 -0.554 -3.354 1.00 78.44 117 ARG A N 1
ATOM 994 C CA . ARG A 1 117 ? -10.648 -1.982 -3.678 1.00 78.44 117 ARG A CA 1
ATOM 995 C C . ARG A 1 117 ? -10.084 -2.206 -5.076 1.00 78.44 117 ARG A C 1
ATOM 997 O O . ARG A 1 117 ? -9.249 -3.090 -5.259 1.00 78.44 117 ARG A O 1
ATOM 1004 N N . ASP A 1 118 ? -10.528 -1.426 -6.054 1.00 67.38 118 ASP A N 1
ATOM 1005 C CA . ASP A 1 118 ? -10.043 -1.533 -7.428 1.00 67.38 118 ASP A CA 1
ATOM 1006 C C . ASP A 1 118 ? -8.581 -1.103 -7.548 1.00 67.38 118 ASP A C 1
ATOM 1008 O O . ASP A 1 118 ? -7.795 -1.802 -8.196 1.00 67.38 118 ASP A O 1
ATOM 1012 N N . ALA A 1 119 ? -8.181 -0.039 -6.847 1.00 72.81 119 ALA A N 1
ATOM 1013 C CA . ALA A 1 119 ? -6.781 0.363 -6.757 1.00 72.81 119 ALA A CA 1
ATOM 1014 C C . ALA A 1 119 ? -5.911 -0.727 -6.101 1.00 72.81 119 ALA A C 1
ATOM 1016 O O . ALA A 1 119 ? -4.833 -1.045 -6.608 1.00 72.81 119 ALA A O 1
ATOM 1017 N N . ALA A 1 120 ? -6.394 -1.369 -5.035 1.00 77.81 120 ALA A N 1
ATOM 1018 C CA . ALA A 1 120 ? -5.662 -2.409 -4.310 1.00 77.81 120 ALA A CA 1
ATOM 1019 C C . ALA A 1 120 ? -5.404 -3.690 -5.117 1.00 77.81 120 ALA A C 1
ATOM 1021 O O . ALA A 1 120 ? -4.502 -4.461 -4.795 1.00 77.81 120 ALA A O 1
ATOM 1022 N N . ARG A 1 121 ? -6.140 -3.926 -6.210 1.00 69.25 121 ARG A N 1
ATOM 1023 C CA . ARG A 1 121 ? -5.891 -5.084 -7.090 1.00 69.25 121 ARG A CA 1
ATOM 1024 C C . ARG A 1 121 ? -4.542 -5.016 -7.802 1.00 69.25 121 ARG A C 1
ATOM 1026 O O . ARG A 1 121 ? -4.001 -6.061 -8.162 1.00 69.25 121 ARG A O 1
ATOM 1033 N N . ARG A 1 122 ? -4.041 -3.805 -8.059 1.00 55.31 122 ARG A N 1
ATOM 1034 C CA . ARG A 1 122 ? -2.849 -3.559 -8.889 1.00 55.31 122 ARG A CA 1
ATOM 1035 C C . ARG A 1 122 ? -1.725 -2.844 -8.146 1.00 55.31 122 ARG A C 1
ATOM 1037 O O . ARG A 1 122 ? -0.616 -2.807 -8.662 1.00 55.31 122 ARG A O 1
ATOM 1044 N N . ASN A 1 123 ? -2.004 -2.322 -6.955 1.00 66.31 123 ASN A N 1
ATOM 1045 C CA . ASN A 1 123 ? -1.067 -1.528 -6.173 1.00 66.31 123 ASN A CA 1
ATOM 1046 C C . ASN A 1 123 ? -0.768 -2.179 -4.820 1.00 66.31 123 ASN A C 1
ATOM 1048 O O . ASN A 1 123 ? -1.540 -2.996 -4.314 1.00 66.31 123 ASN A O 1
ATOM 1052 N N . VAL A 1 124 ? 0.369 -1.796 -4.248 1.00 74.38 124 VAL A N 1
ATOM 1053 C CA . VAL A 1 124 ? 0.764 -2.120 -2.875 1.00 74.38 124 VAL A CA 1
ATOM 1054 C C . VAL A 1 124 ? 0.724 -0.851 -2.036 1.00 74.38 124 VAL A C 1
ATOM 1056 O O . VAL A 1 124 ? 0.938 0.239 -2.563 1.00 74.38 124 VAL A O 1
ATOM 1059 N N . PHE A 1 125 ? 0.470 -0.993 -0.739 1.00 76.50 125 PHE A N 1
ATOM 1060 C CA . PHE A 1 125 ? 0.396 0.134 0.191 1.00 76.50 125 PHE A CA 1
ATOM 1061 C C . PHE A 1 125 ? 1.367 -0.064 1.343 1.00 76.50 125 PHE A C 1
ATOM 1063 O O . PHE A 1 125 ? 1.607 -1.194 1.764 1.00 76.50 125 PHE A O 1
ATOM 1070 N N . THR A 1 126 ? 1.902 1.018 1.894 1.00 82.00 126 THR A N 1
ATOM 1071 C CA . THR A 1 126 ? 2.531 0.946 3.218 1.00 82.00 126 THR A CA 1
ATOM 1072 C C . THR A 1 126 ? 1.465 0.893 4.314 1.00 82.00 126 THR A C 1
ATOM 1074 O O . THR A 1 126 ? 0.317 1.295 4.109 1.00 82.00 126 THR A O 1
ATOM 1077 N N . VAL A 1 127 ? 1.832 0.443 5.510 1.00 77.94 127 VAL A N 1
ATOM 1078 C CA . VAL A 1 127 ? 0.969 0.478 6.698 1.00 77.94 127 VAL A CA 1
ATOM 1079 C C . VAL A 1 127 ? 0.538 1.913 7.003 1.00 77.94 127 VAL A C 1
ATOM 1081 O O . VAL A 1 127 ? -0.622 2.142 7.330 1.00 77.94 127 VAL A O 1
ATOM 1084 N N . ALA A 1 128 ? 1.423 2.896 6.816 1.00 86.94 128 ALA A N 1
ATOM 1085 C CA . ALA A 1 128 ? 1.085 4.310 6.985 1.00 86.94 128 ALA A CA 1
ATOM 1086 C C . ALA A 1 128 ? 0.031 4.789 5.967 1.00 86.94 128 ALA A C 1
ATOM 1088 O O . ALA A 1 128 ? -0.917 5.487 6.328 1.00 86.94 128 ALA A O 1
ATOM 1089 N N . GLN A 1 129 ? 0.150 4.378 4.703 1.00 84.81 129 GLN A N 1
ATOM 1090 C CA . GLN A 1 129 ? -0.842 4.679 3.667 1.00 84.81 129 GLN A CA 1
ATOM 1091 C C . GLN A 1 129 ? -2.183 3.991 3.953 1.00 84.81 129 GLN A C 1
ATOM 1093 O O . GLN A 1 129 ? -3.233 4.630 3.889 1.00 84.81 129 GLN A O 1
ATOM 1098 N N . ALA A 1 130 ? -2.161 2.715 4.345 1.00 89.25 130 ALA A N 1
ATOM 1099 C CA . ALA A 1 130 ? -3.359 1.979 4.735 1.00 89.25 130 ALA A CA 1
ATOM 1100 C C . ALA A 1 130 ? -4.067 2.642 5.927 1.00 89.25 130 ALA A C 1
ATOM 1102 O O . ALA A 1 130 ? -5.277 2.842 5.877 1.00 89.25 130 ALA A O 1
ATOM 1103 N N . ALA A 1 131 ? -3.326 3.073 6.949 1.00 94.12 131 ALA A N 1
ATOM 1104 C CA . ALA A 1 131 ? -3.867 3.823 8.082 1.00 94.12 131 ALA A CA 1
ATOM 1105 C C . ALA A 1 131 ? -4.598 5.104 7.645 1.00 94.12 131 ALA A C 1
ATOM 1107 O O . ALA A 1 131 ? -5.700 5.391 8.116 1.00 94.12 131 ALA A O 1
ATOM 1108 N N . ARG A 1 132 ? -4.025 5.853 6.696 1.00 95.44 132 ARG A N 1
ATOM 1109 C CA . ARG A 1 132 ? -4.666 7.056 6.145 1.00 95.44 132 ARG A CA 1
ATOM 1110 C C . ARG A 1 132 ? -5.944 6.744 5.378 1.00 95.44 132 ARG A C 1
ATOM 1112 O O . ARG A 1 132 ? -6.892 7.514 5.487 1.00 95.44 132 ARG A O 1
ATOM 1119 N N . LEU A 1 133 ? -6.002 5.617 4.666 1.00 93.06 133 LEU A N 1
ATOM 1120 C CA . LEU A 1 133 ? -7.231 5.150 4.018 1.00 93.06 133 LEU A CA 1
ATOM 1121 C C . LEU A 1 133 ? -8.295 4.735 5.039 1.00 93.06 133 LEU A C 1
ATOM 1123 O O . LEU A 1 133 ? -9.460 5.071 4.857 1.00 93.06 133 LEU A O 1
ATOM 1127 N N . LEU A 1 134 ? -7.921 4.059 6.131 1.00 95.31 134 LEU A N 1
ATOM 1128 C CA . LEU A 1 134 ? -8.862 3.705 7.204 1.00 95.31 134 LEU A CA 1
ATOM 1129 C C . LEU A 1 134 ? -9.447 4.950 7.885 1.00 95.31 134 LEU A C 1
ATOM 1131 O O . LEU A 1 134 ? -10.635 4.977 8.200 1.00 95.31 134 LEU A O 1
ATOM 1135 N N . ASN A 1 135 ? -8.643 6.000 8.056 1.00 95.06 135 ASN A N 1
ATOM 1136 C CA . ASN A 1 135 ? -9.082 7.275 8.631 1.00 95.06 135 ASN A CA 1
ATOM 1137 C C . ASN A 1 135 ? -10.095 8.044 7.771 1.00 95.06 135 ASN A C 1
ATOM 1139 O O . ASN A 1 135 ? -10.722 8.973 8.273 1.00 95.06 135 ASN A O 1
ATOM 1143 N N . GLN A 1 136 ? -10.310 7.645 6.515 1.00 91.69 136 GLN A N 1
ATOM 1144 C CA . GLN A 1 136 ? -11.374 8.206 5.673 1.00 91.69 136 GLN A CA 1
ATOM 1145 C C . GLN A 1 136 ? -12.776 7.734 6.085 1.00 91.69 136 GLN A C 1
ATOM 1147 O O . GLN A 1 136 ? -13.778 8.208 5.546 1.00 91.69 136 GLN A O 1
ATOM 1152 N N . PHE A 1 137 ? -12.861 6.794 7.029 1.00 92.75 137 PHE A N 1
ATOM 1153 C CA . PHE A 1 137 ? -14.103 6.189 7.479 1.00 92.75 137 PHE A CA 1
ATOM 1154 C C . PHE A 1 137 ? -14.243 6.339 8.990 1.00 92.75 137 PHE A C 1
ATOM 1156 O O . PHE A 1 137 ? -13.314 6.082 9.749 1.00 92.75 137 PHE A O 1
ATOM 1163 N N . THR A 1 138 ? -15.431 6.728 9.443 1.00 91.94 138 THR A N 1
ATOM 1164 C CA . THR A 1 138 ? -15.729 6.854 10.877 1.00 91.94 138 THR A CA 1
ATOM 1165 C C . THR A 1 138 ? -15.977 5.492 11.519 1.00 91.94 138 THR A C 1
ATOM 1167 O O . THR A 1 138 ? -15.519 5.223 12.625 1.00 91.94 138 THR A O 1
ATOM 1170 N N . TRP A 1 139 ? -16.688 4.621 10.808 1.00 93.12 139 TRP A N 1
ATOM 1171 C CA . TRP A 1 139 ? -17.251 3.388 11.342 1.00 93.12 139 TRP A CA 1
ATOM 1172 C C . TRP A 1 139 ? -16.365 2.172 11.045 1.00 93.12 139 TRP A C 1
ATOM 1174 O O . TRP A 1 139 ? -15.832 2.008 9.946 1.00 93.12 139 TRP A O 1
ATOM 1184 N N . ASP A 1 140 ? -16.243 1.282 12.031 1.00 93.88 140 ASP A N 1
ATOM 1185 C CA . ASP A 1 140 ? -15.383 0.094 11.949 1.00 93.88 140 ASP A CA 1
ATOM 1186 C C . ASP A 1 140 ? -15.782 -0.872 10.829 1.00 93.88 140 ASP A C 1
ATOM 1188 O O . ASP A 1 140 ? -14.929 -1.554 10.264 1.00 93.88 140 ASP A O 1
ATOM 1192 N N . LYS A 1 141 ? -17.070 -0.932 10.478 1.00 94.19 141 LYS A N 1
ATOM 1193 C CA . LYS A 1 141 ? -17.568 -1.809 9.414 1.00 94.19 141 LYS A CA 1
ATOM 1194 C C . LYS A 1 141 ? -16.932 -1.460 8.066 1.00 94.19 141 LYS A C 1
ATOM 1196 O O . LYS A 1 141 ? -16.463 -2.345 7.358 1.00 94.19 141 LYS A O 1
ATOM 1201 N N . GLU A 1 142 ? -16.888 -0.182 7.731 1.00 95.06 142 GLU A N 1
ATOM 1202 C CA . GLU A 1 142 ? -16.317 0.353 6.501 1.00 95.06 142 GLU A CA 1
ATOM 1203 C C . GLU A 1 142 ? -14.792 0.224 6.515 1.00 95.06 142 GLU A C 1
ATOM 1205 O O . GLU A 1 142 ? -14.199 -0.223 5.531 1.00 95.06 142 GLU A O 1
ATOM 1210 N N . LYS A 1 143 ? -14.156 0.519 7.658 1.00 97.00 143 LYS A N 1
ATOM 1211 C CA . LYS A 1 143 ? -12.715 0.297 7.852 1.00 97.00 143 LYS A CA 1
ATOM 1212 C C . LYS A 1 143 ? -12.325 -1.160 7.603 1.00 97.00 143 LYS A C 1
ATOM 1214 O O . LYS A 1 143 ? -11.314 -1.415 6.956 1.00 97.00 143 LYS A O 1
ATOM 1219 N N . LEU A 1 144 ? -13.130 -2.122 8.064 1.00 96.69 144 LEU A N 1
ATOM 1220 C CA . LEU A 1 144 ? -12.883 -3.546 7.824 1.00 96.69 144 LEU A CA 1
ATOM 1221 C C . LEU A 1 144 ? -12.959 -3.890 6.333 1.00 96.69 144 LEU A C 1
ATOM 1223 O O . LEU A 1 144 ? -12.081 -4.588 5.839 1.00 96.69 144 LEU A O 1
ATOM 1227 N N . GLN A 1 145 ? -13.939 -3.354 5.600 1.00 94.00 145 GLN A N 1
ATOM 1228 C CA . GLN A 1 145 ? -14.058 -3.581 4.152 1.00 94.00 145 GLN A CA 1
ATOM 1229 C C . GLN A 1 145 ? -12.855 -3.039 3.372 1.00 94.00 145 GLN A C 1
ATOM 1231 O O . GLN A 1 145 ? -12.404 -3.653 2.405 1.00 94.00 145 GLN A O 1
ATOM 1236 N N . VAL A 1 146 ? -12.310 -1.899 3.798 1.00 94.94 146 VAL A N 1
ATOM 1237 C CA . VAL A 1 146 ? -11.068 -1.364 3.228 1.00 94.94 146 VAL A CA 1
ATOM 1238 C C . VAL A 1 146 ? -9.881 -2.247 3.595 1.00 94.94 146 VAL A C 1
ATOM 1240 O O . VAL A 1 146 ? -9.092 -2.594 2.716 1.00 94.94 146 VAL A O 1
ATOM 1243 N N . LEU A 1 147 ? -9.771 -2.654 4.862 1.00 95.62 147 LEU A N 1
ATOM 1244 C CA . LEU A 1 147 ? -8.685 -3.505 5.341 1.00 95.62 147 LEU A CA 1
ATOM 1245 C C . LEU A 1 147 ? -8.650 -4.863 4.628 1.00 95.62 147 LEU A C 1
ATOM 1247 O O . LEU A 1 147 ? -7.566 -5.343 4.313 1.00 95.62 147 LEU A O 1
ATOM 1251 N N . GLU A 1 148 ? -9.803 -5.455 4.313 1.00 92.62 148 GLU A N 1
ATOM 1252 C CA . GLU A 1 148 ? -9.897 -6.682 3.506 1.00 92.62 148 GLU A CA 1
ATOM 1253 C C . GLU A 1 148 ? -9.249 -6.524 2.124 1.00 92.62 148 GLU A C 1
ATOM 1255 O O . GLU A 1 148 ? -8.643 -7.464 1.609 1.00 92.62 148 GLU A O 1
ATOM 1260 N N . ALA A 1 149 ? -9.346 -5.334 1.524 1.00 84.50 149 ALA A N 1
ATOM 1261 C CA . ALA A 1 149 ? -8.761 -5.055 0.219 1.00 84.50 149 ALA A CA 1
ATOM 1262 C C . ALA A 1 149 ? -7.256 -4.757 0.296 1.00 84.50 149 ALA A C 1
ATOM 1264 O O . ALA A 1 149 ? -6.489 -5.258 -0.528 1.00 84.50 149 ALA A O 1
ATOM 1265 N N . VAL A 1 150 ? -6.830 -3.936 1.262 1.00 86.94 150 VAL A N 1
ATOM 1266 C CA . VAL A 1 150 ? -5.443 -3.435 1.330 1.00 86.94 150 VAL A CA 1
ATOM 1267 C C . VAL A 1 150 ? -4.516 -4.312 2.172 1.00 86.94 150 VAL A C 1
ATOM 1269 O O . VAL A 1 150 ? -3.323 -4.376 1.888 1.00 86.94 150 VAL A O 1
ATOM 1272 N N . GLY A 1 151 ? -5.046 -5.019 3.172 1.00 85.31 151 GLY A N 1
ATOM 1273 C CA . GLY A 1 151 ? -4.288 -5.830 4.131 1.00 85.31 151 GLY A CA 1
ATOM 1274 C C . GLY A 1 151 ? -3.381 -6.884 3.481 1.00 85.31 151 GLY A C 1
ATOM 1275 O O . GLY A 1 151 ? -2.193 -6.926 3.797 1.00 85.31 151 GLY A O 1
ATOM 1276 N N . PRO A 1 152 ? -3.866 -7.676 2.506 1.00 83.38 152 PRO A N 1
ATOM 1277 C CA . PRO A 1 152 ? -3.033 -8.648 1.789 1.00 83.38 152 PRO A CA 1
ATOM 1278 C C . PRO A 1 152 ? -1.955 -8.030 0.878 1.00 83.38 152 PRO A C 1
ATOM 1280 O O . PRO A 1 152 ? -1.150 -8.757 0.299 1.00 83.38 152 PRO A O 1
ATOM 1283 N N . ARG A 1 153 ? -1.965 -6.705 0.682 1.00 76.81 153 ARG A N 1
ATOM 1284 C CA . ARG A 1 153 ? -1.100 -5.966 -0.257 1.00 76.81 153 ARG A CA 1
ATOM 1285 C C . ARG A 1 153 ? -0.212 -4.940 0.457 1.00 76.81 153 ARG A C 1
ATOM 1287 O O . ARG A 1 153 ? 0.225 -3.966 -0.158 1.00 76.81 153 ARG A O 1
ATOM 1294 N N . LEU A 1 154 ? 0.059 -5.161 1.743 1.00 75.69 154 LEU A N 1
ATOM 1295 C CA . LEU A 1 154 ? 0.934 -4.305 2.537 1.00 75.69 154 LEU A CA 1
ATOM 1296 C C . LEU A 1 154 ? 2.413 -4.572 2.229 1.00 75.69 154 LEU A C 1
ATOM 1298 O O . LEU A 1 154 ? 2.890 -5.701 2.340 1.00 75.69 154 LEU A O 1
ATOM 1302 N N . ARG A 1 155 ? 3.149 -3.514 1.876 1.00 73.19 155 ARG A N 1
ATOM 1303 C CA . ARG A 1 155 ? 4.588 -3.545 1.573 1.00 73.19 155 ARG A CA 1
ATOM 1304 C C . ARG A 1 155 ? 5.432 -3.817 2.823 1.00 73.19 155 ARG A C 1
ATOM 1306 O O . ARG A 1 155 ? 6.414 -4.545 2.748 1.00 73.19 15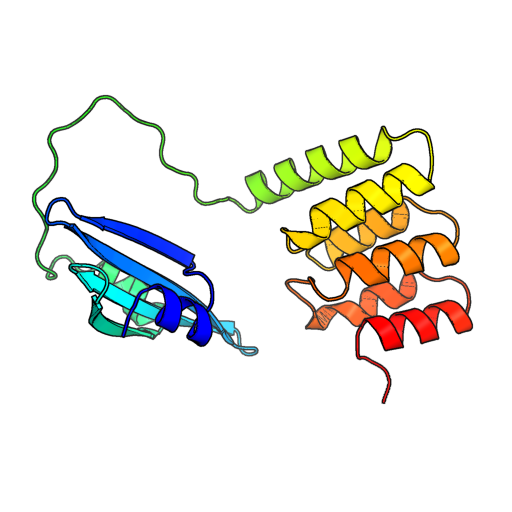5 ARG A O 1
ATOM 1313 N N . ASP A 1 156 ? 5.035 -3.267 3.967 1.00 74.81 156 ASP A N 1
ATOM 1314 C CA . ASP A 1 156 ? 5.681 -3.406 5.278 1.00 74.81 156 ASP A CA 1
ATOM 1315 C C . ASP A 1 156 ? 4.773 -4.150 6.273 1.00 74.81 156 ASP A C 1
ATOM 1317 O O . ASP A 1 156 ? 4.531 -3.709 7.395 1.00 74.81 156 ASP A O 1
ATOM 1321 N N . GLY A 1 157 ? 4.273 -5.322 5.864 1.00 72.19 157 GLY A N 1
ATOM 1322 C CA . GLY A 1 157 ? 3.324 -6.131 6.643 1.00 72.19 157 GLY A CA 1
ATOM 1323 C C . GLY A 1 157 ? 3.774 -6.502 8.067 1.00 72.19 157 GLY A C 1
ATOM 1324 O O . GLY A 1 157 ? 2.931 -6.766 8.917 1.00 72.19 157 GLY A O 1
ATOM 1325 N N . HIS A 1 158 ? 5.073 -6.439 8.383 1.00 73.56 158 HIS A N 1
ATOM 1326 C CA . HIS A 1 158 ? 5.585 -6.607 9.751 1.00 73.56 158 HIS A CA 1
ATOM 1327 C C . HIS A 1 158 ? 5.055 -5.538 10.728 1.00 73.56 158 HIS A C 1
ATOM 1329 O O . HIS A 1 158 ? 4.948 -5.797 11.924 1.00 73.56 158 HIS A O 1
ATOM 1335 N N . ASN A 1 159 ? 4.666 -4.361 10.226 1.00 79.62 159 ASN A N 1
ATOM 1336 C CA . ASN A 1 159 ? 4.044 -3.288 11.003 1.00 79.62 159 ASN A CA 1
ATOM 1337 C C . ASN A 1 159 ? 2.509 -3.363 11.030 1.00 79.62 159 ASN A C 1
ATOM 1339 O O . ASN A 1 159 ? 1.874 -2.500 11.637 1.00 79.62 159 ASN A O 1
ATOM 1343 N N . ALA A 1 160 ? 1.888 -4.360 10.388 1.00 78.88 160 ALA A N 1
ATOM 1344 C CA . ALA A 1 160 ? 0.439 -4.388 10.184 1.00 78.88 160 ALA A CA 1
ATOM 1345 C C . ALA A 1 160 ? -0.368 -4.393 11.493 1.00 78.88 160 ALA A C 1
ATOM 1347 O O . ALA A 1 160 ? -1.493 -3.900 11.516 1.00 78.88 160 ALA A O 1
ATOM 1348 N N . TYR A 1 161 ? 0.213 -4.866 12.602 1.00 85.56 161 TYR A N 1
ATOM 1349 C CA . TYR A 1 161 ? -0.415 -4.827 13.927 1.00 85.56 161 TYR A CA 1
ATOM 1350 C C . TYR A 1 161 ? -0.836 -3.409 14.357 1.00 85.56 161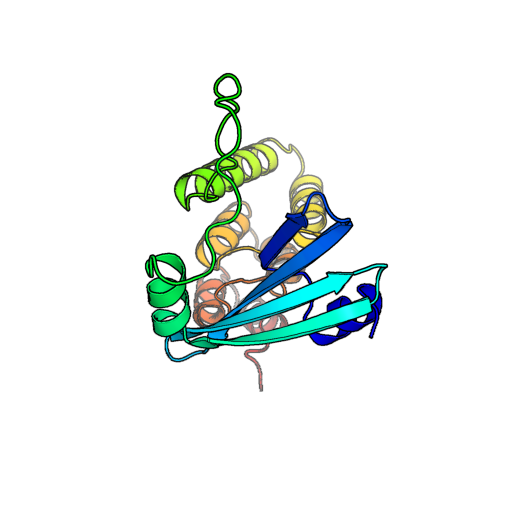 TYR A C 1
ATOM 1352 O O . TYR A 1 161 ? -1.828 -3.266 15.071 1.00 85.56 161 TYR A O 1
ATOM 1360 N N . LYS A 1 162 ? -0.153 -2.360 13.874 1.00 91.25 162 LYS A N 1
ATOM 1361 C CA . LYS A 1 162 ? -0.498 -0.952 14.145 1.00 91.25 162 LYS A CA 1
ATOM 1362 C C . LYS A 1 162 ? -1.874 -0.571 13.591 1.00 91.25 162 LYS A C 1
ATOM 1364 O O . LYS A 1 162 ? -2.554 0.274 14.158 1.00 91.25 162 LYS A O 1
ATOM 1369 N N . LEU A 1 163 ? -2.335 -1.230 12.522 1.00 91.19 163 LEU A N 1
ATOM 1370 C CA . LEU A 1 163 ? -3.658 -0.974 11.936 1.00 91.19 163 LEU A CA 1
ATOM 1371 C C . LEU A 1 163 ? -4.807 -1.394 12.862 1.00 91.19 163 LEU A C 1
ATOM 1373 O O . LEU A 1 163 ? -5.920 -0.900 12.709 1.00 91.19 163 LEU A O 1
ATOM 1377 N N . ILE A 1 164 ? -4.556 -2.268 13.842 1.00 92.25 164 ILE A N 1
ATOM 1378 C CA . ILE A 1 164 ? -5.572 -2.716 14.806 1.00 92.25 164 ILE A CA 1
ATOM 1379 C C . ILE A 1 164 ? -6.042 -1.549 15.690 1.00 92.25 164 ILE A C 1
ATOM 1381 O O . ILE A 1 164 ? -7.202 -1.511 16.099 1.00 92.25 164 ILE A O 1
ATOM 1385 N N . GLU A 1 165 ? -5.169 -0.576 15.963 1.00 93.12 165 GLU A N 1
ATOM 1386 C CA . GLU A 1 165 ? -5.476 0.586 16.809 1.00 93.12 165 GLU A CA 1
ATOM 1387 C C . GLU A 1 165 ? -6.517 1.526 16.184 1.00 93.12 165 GLU A C 1
ATOM 1389 O O . GLU A 1 165 ? -7.164 2.289 16.896 1.00 93.12 165 GLU A O 1
ATOM 1394 N N . TYR A 1 166 ? -6.749 1.415 14.872 1.00 93.38 166 TYR A N 1
ATOM 1395 C CA . TYR A 1 166 ? -7.719 2.227 14.133 1.00 93.38 166 TYR A CA 1
ATOM 1396 C C . TYR A 1 166 ? -9.164 1.735 14.266 1.00 93.38 166 TYR A C 1
ATOM 1398 O O . TYR A 1 166 ? -10.082 2.408 13.787 1.00 93.38 166 TYR A O 1
ATOM 1406 N N . PHE A 1 167 ? -9.374 0.585 14.910 1.00 93.69 167 PHE A N 1
ATOM 1407 C CA . PHE A 1 167 ? -10.693 0.030 15.198 1.00 93.69 167 PHE A CA 1
ATOM 1408 C C . PHE A 1 167 ? -11.095 0.331 16.638 1.00 93.69 167 PHE A C 1
ATOM 1410 O O . PHE A 1 167 ? -10.281 0.241 17.560 1.00 93.69 167 PHE A O 1
ATOM 1417 N N . THR A 1 168 ? -12.361 0.663 16.852 1.00 91.62 168 THR A N 1
ATOM 1418 C CA . THR A 1 168 ? -12.888 1.000 18.177 1.00 91.62 168 THR A CA 1
ATOM 1419 C C . THR A 1 168 ? -13.321 -0.251 18.937 1.00 91.62 168 THR A C 1
ATOM 1421 O O . THR A 1 168 ? -12.925 -0.442 20.089 1.00 91.62 168 THR A O 1
ATOM 1424 N N . PHE A 1 169 ? -14.093 -1.131 18.299 1.00 92.69 169 PHE A N 1
ATOM 1425 C CA . PHE A 1 169 ? -14.720 -2.278 18.959 1.00 92.69 169 PHE A CA 1
ATOM 1426 C C . PHE A 1 169 ? -13.806 -3.511 18.992 1.00 92.69 169 PHE A C 1
ATOM 1428 O O . PHE A 1 169 ? -13.074 -3.783 18.040 1.00 92.69 169 PHE A O 1
ATOM 1435 N N . SER A 1 170 ? -13.879 -4.300 20.072 1.00 90.31 170 SER A N 1
ATOM 1436 C CA . SER A 1 170 ? -13.109 -5.549 20.237 1.00 90.31 170 SER A CA 1
ATOM 1437 C C . SER A 1 170 ? -13.310 -6.507 19.065 1.00 90.31 170 SER A C 1
ATOM 1439 O O . SER A 1 170 ? -12.341 -6.956 18.459 1.00 90.31 170 SER A O 1
ATOM 1441 N N . ASP A 1 171 ? -14.562 -6.719 18.665 1.00 93.75 171 ASP A N 1
ATOM 1442 C CA . ASP A 1 171 ? -14.914 -7.628 17.573 1.00 93.75 171 ASP A CA 1
ATOM 1443 C C . ASP A 1 171 ? -14.319 -7.173 16.237 1.00 93.75 171 ASP A C 1
ATOM 1445 O O . ASP A 1 171 ? -13.935 -7.993 15.398 1.00 93.75 171 ASP A O 1
ATOM 1449 N N . ALA A 1 172 ? -14.231 -5.856 16.026 1.00 92.94 172 ALA A N 1
ATOM 1450 C CA . ALA A 1 172 ? -13.608 -5.287 14.841 1.00 92.94 172 ALA A CA 1
ATOM 1451 C C . ALA A 1 172 ? -12.087 -5.465 14.875 1.00 92.94 172 ALA A C 1
ATOM 1453 O O . ALA A 1 172 ? -11.505 -5.875 13.872 1.00 92.94 172 ALA A O 1
ATOM 1454 N N . LYS A 1 173 ? -11.449 -5.275 16.036 1.00 94.12 173 LYS A N 1
ATOM 1455 C CA . LYS A 1 173 ? -10.019 -5.570 16.230 1.00 94.12 173 LYS A CA 1
ATOM 1456 C C . LYS A 1 173 ? -9.700 -7.040 15.960 1.00 94.12 173 LYS A C 1
ATOM 1458 O O . LYS A 1 173 ? -8.704 -7.337 15.305 1.00 94.12 173 LYS A O 1
ATOM 1463 N N . ASP A 1 174 ? -10.557 -7.961 16.388 1.00 93.75 174 ASP A N 1
ATOM 1464 C CA . ASP A 1 174 ? -10.355 -9.397 16.162 1.00 93.75 174 ASP A CA 1
ATOM 1465 C C . ASP A 1 174 ? -10.587 -9.805 14.705 1.00 93.75 174 ASP A C 1
ATOM 1467 O O . ASP A 1 174 ? -9.887 -10.667 14.168 1.00 93.75 174 ASP A O 1
ATOM 1471 N N . LYS A 1 175 ? -11.534 -9.163 14.013 1.00 93.19 175 LYS A N 1
ATOM 1472 C CA . LYS A 1 175 ? -11.670 -9.298 12.553 1.00 93.19 175 LYS A CA 1
ATOM 1473 C C . LYS A 1 175 ? -10.446 -8.746 11.825 1.00 93.19 175 LYS A C 1
ATOM 1475 O O . LYS A 1 175 ? -9.918 -9.428 10.952 1.00 93.19 175 LYS A O 1
ATOM 1480 N N . ALA A 1 176 ? -9.949 -7.576 12.221 1.00 93.00 176 ALA A N 1
ATOM 1481 C CA . ALA A 1 176 ? -8.745 -6.983 11.649 1.00 93.00 176 ALA A CA 1
ATOM 1482 C C . ALA A 1 176 ? -7.521 -7.895 11.830 1.00 93.00 176 ALA A C 1
ATOM 1484 O O . ALA A 1 176 ? -6.796 -8.143 10.871 1.00 93.00 176 ALA A O 1
ATOM 1485 N N . ARG A 1 177 ? -7.337 -8.483 13.021 1.00 90.81 177 ARG A N 1
ATOM 1486 C CA . ARG A 1 177 ? -6.279 -9.479 13.277 1.00 90.81 177 ARG A CA 1
ATOM 1487 C C . ARG A 1 177 ? -6.360 -10.675 12.337 1.00 90.81 177 ARG A C 1
ATOM 1489 O O . ARG A 1 177 ? -5.331 -11.088 11.813 1.00 90.81 177 ARG A O 1
ATOM 1496 N N . ARG A 1 178 ? -7.564 -11.202 12.100 1.00 91.06 178 ARG A N 1
ATOM 1497 C CA . ARG A 1 178 ? -7.781 -12.309 11.156 1.00 91.06 178 ARG A CA 1
ATOM 1498 C C . ARG A 1 178 ? -7.417 -11.927 9.724 1.00 91.06 178 ARG A C 1
ATOM 1500 O O . ARG A 1 178 ? -6.691 -12.670 9.076 1.00 91.06 178 ARG A O 1
ATOM 1507 N N . ILE A 1 179 ? -7.861 -10.758 9.256 1.00 86.12 179 ILE A N 1
ATOM 1508 C CA . ILE A 1 179 ? -7.536 -10.247 7.910 1.00 86.12 179 ILE A CA 1
ATOM 1509 C C . ILE A 1 179 ? -6.020 -10.104 7.724 1.00 86.12 179 ILE A C 1
ATOM 1511 O O . ILE A 1 179 ? -5.490 -10.415 6.661 1.00 86.12 179 ILE A O 1
ATOM 1515 N N . LEU A 1 180 ? -5.320 -9.657 8.767 1.00 85.38 180 LEU A N 1
ATOM 1516 C CA . LEU A 1 180 ? -3.874 -9.438 8.750 1.00 85.38 180 LEU A CA 1
ATOM 1517 C C . LEU A 1 180 ? -3.045 -10.706 9.017 1.00 85.38 180 LEU A C 1
ATOM 1519 O O . LEU A 1 180 ? -1.820 -10.623 9.053 1.00 85.38 180 LEU A O 1
ATOM 1523 N N . GLY A 1 181 ? -3.680 -11.865 9.228 1.00 86.44 181 GLY A N 1
ATOM 1524 C CA . GLY A 1 181 ? -2.979 -13.117 9.538 1.00 86.44 181 GLY A CA 1
ATOM 1525 C C . GLY A 1 181 ? -2.284 -13.125 10.906 1.00 86.44 181 GLY A C 1
ATOM 1526 O O . GLY A 1 181 ? -1.317 -13.853 11.102 1.00 86.44 181 GLY A O 1
ATOM 1527 N N . LEU A 1 182 ? -2.756 -12.301 11.847 1.00 79.62 182 LEU A N 1
ATOM 1528 C CA . LEU A 1 182 ? -2.191 -12.145 13.195 1.00 79.62 182 LEU A CA 1
ATOM 1529 C C . LEU A 1 182 ? -2.914 -12.993 14.256 1.00 79.62 182 LEU A C 1
ATOM 1531 O O . LEU A 1 182 ? -2.505 -13.014 15.415 1.00 79.62 182 LEU A O 1
ATOM 1535 N N . SER A 1 183 ? -4.006 -13.664 13.889 1.00 72.69 183 SER A N 1
ATOM 1536 C CA . SER A 1 183 ? -4.707 -14.622 14.749 1.00 72.69 183 SER A CA 1
ATOM 1537 C C . SER A 1 183 ? -4.079 -16.013 14.630 1.00 72.69 183 SER A C 1
ATOM 1539 O O . SER A 1 183 ? -3.884 -16.484 13.510 1.00 72.69 183 SER A O 1
ATOM 1541 N N . ARG A 1 184 ? -3.793 -16.655 15.769 1.00 50.41 184 ARG A N 1
ATOM 1542 C CA . ARG A 1 184 ? -3.460 -18.088 15.844 1.00 50.41 184 ARG A CA 1
ATOM 1543 C C . ARG A 1 184 ? -4.685 -18.961 15.616 1.00 50.41 184 ARG A C 1
ATOM 1545 O O . ARG A 1 184 ? -5.784 -18.524 16.023 1.00 50.41 184 ARG A O 1
#

Radius of gyration: 21.28 Å; chains: 1; bounding box: 57×37×51 Å

Sequence (184 aa):
MSKREVTRILGNPSYRRLAADGSEDWEYRRTNIVGETSVVVVTFYEDRVVRTDSYSSEDWERRRSDPSYPQYPSYPRYPNYPSQPRYDEHEQNESFEDFLRAVERQTFTKDKILFIRDAARRNVFTVAQAARLLNQFTWDKEKLQVLEAVGPRLRDGHNAYKLIEYFTFSDAKDKARRILGLSR

pLDDT: mean 71.37, std 18.62, range [26.42, 97.0]

Secondary structure (DSSP, 8-state):
-BHHHHHHHH-S-SEEEE-TTS-EEEEEEEE-TTS-EEEEEEEEETTEEEEEEEEEHHHHHHHHH-TTS--PPPPP--S----PPP--HHHHHHHHHHHHHHHHT-SSHHHHHHHHHHHHTT--B-HHHHHHHHTT-SSHHHHHHHHHHHGGGBTTGGGGGGGGGG--SHHHHHHHHHHTT---

InterPro domains:
  IPR028011 Domain of unknown function DUF4476 [PF14771] (93-180)